Protein AF-A0A6I2VJV3-F1 (afdb_monomer)

Secondary structure (DSSP, 8-state):
--HHHHHHHHHHHHHHHHHHHHHHHT-------TTT-------------TT-TTS--PPPPSSTTS-TTPEEEEEEEEEEEETT--HHHH---GGGSSPBPTT-EEEEE-SSEE-TT--EEETTSS-EEE-TTS-EEE--EEEEEEEEEEEESS-EEEEEEETT-SS--SS-SEEE-TT--EEEEEEEE--TTSEEEEEE-SSS-EEEEEEEEEEEEE------PPP-

Nearest PDB structures (foldseek):
  7z4f-assembly1_G  TM=4.815E-01  e=1.285E-01  Escherichia phage vB_EcoP_SU10
  7z4b-assembly1_DW  TM=4.312E-01  e=1.217E-01  Escherichia phage vB_EcoP_SU10
  8qpg-assembly1_TD  TM=3.315E-01  e=3.459E-02  Haloferax tailed virus 1
  1gui-assembly1_A  TM=2.535E-01  e=7.482E-03  Thermotoga maritima
  6u6n-assembly1_C  TM=3.087E-01  e=4.052E-01  Homo sapiens

Radius of gyration: 27.7 Å; Cα contacts (8 Å, |Δi|>4): 448; chains: 1; bounding box: 93×38×62 Å

Sequence (228 aa):
MENNEIQDLKNQLALMQQRLDQLEVVGEPERASRRGMLKLAAGAAAGVVAGGMLMGASPASAGTGYPSDGYFFSMTPQRVYDSRWTNAASGIAATKLGRLSKNESRVISLKDGRDSSGRVTTADLLPFTTGPSGVTTFVQSIAYNLTVTNAVGGANYLSLAPGDATSAPATSSINFVIGNDVANGGIVSISSARELKVFCGIDLGACHFIIDITGFYQTPSYVLSPLP

pLDDT: mean 81.02, std 22.25, range [32.59, 98.75]

Mean predicted aligned error: 14.92 Å

Foldseek 3Di:
DDPVVVVVVVVVVVVVVVVVVVCVVVDDPPPPPPPPPPPPPPDDPPDDDPPDPPDDDQPDDPDDPDDSQWDKDFDDKFWQDWLQADCVQQVDDVVQHDKAFAQGKHKGARQFGADPNNHGPGGRPFPWDQAPVRDIWGFFKFWKKKKWDQKDFFKWFKAKAASPDPDGDPDGQDIDTHPDIDMGTDMYTYDSSRMMMMHIHNDGMITIMIMMTRITIIRDHDDPDPDD

Structure (mmCIF, N/CA/C/O backbone):
data_AF-A0A6I2VJV3-F1
#
_entry.id   AF-A0A6I2VJV3-F1
#
loop_
_atom_site.group_PDB
_atom_site.id
_atom_site.type_symbol
_atom_site.label_atom_id
_atom_site.label_alt_id
_atom_site.label_comp_id
_atom_site.label_asym_id
_atom_site.label_entity_id
_atom_site.label_seq_id
_atom_site.pdbx_PDB_ins_code
_atom_site.Cartn_x
_atom_site.Cartn_y
_atom_site.Cartn_z
_atom_site.occupancy
_atom_site.B_iso_or_equiv
_atom_site.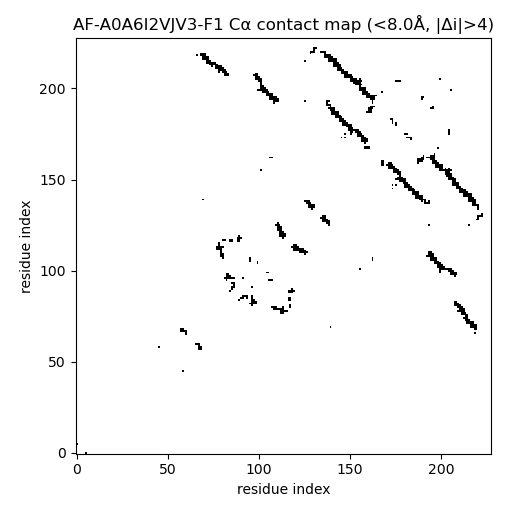auth_seq_id
_atom_site.auth_comp_id
_atom_site.auth_asym_id
_atom_site.auth_atom_id
_atom_site.pdbx_PDB_model_num
ATOM 1 N N . MET A 1 1 ? 72.324 -3.107 -15.758 1.00 57.41 1 MET A N 1
ATOM 2 C CA . MET A 1 1 ? 71.802 -3.482 -14.433 1.00 57.41 1 MET A CA 1
ATOM 3 C C . MET A 1 1 ? 72.880 -4.288 -13.762 1.00 57.41 1 MET A C 1
ATOM 5 O O . MET A 1 1 ? 73.246 -5.345 -14.269 1.00 57.41 1 MET A O 1
ATOM 9 N N . GLU A 1 2 ? 73.490 -3.708 -12.739 1.00 64.12 2 GLU A N 1
ATOM 10 C CA . GLU A 1 2 ? 74.584 -4.339 -12.008 1.00 64.12 2 GLU A CA 1
ATOM 11 C C . GLU A 1 2 ? 74.045 -5.549 -11.240 1.00 64.12 2 GLU A C 1
ATOM 13 O O . GLU A 1 2 ? 72.918 -5.528 -10.746 1.00 64.12 2 GLU A O 1
ATOM 18 N N . ASN A 1 3 ? 74.843 -6.614 -11.115 1.00 69.06 3 ASN A N 1
ATOM 19 C CA . ASN A 1 3 ? 74.460 -7.827 -10.377 1.00 69.06 3 ASN A CA 1
ATOM 20 C C . ASN A 1 3 ? 73.920 -7.529 -8.964 1.00 69.06 3 ASN A C 1
ATOM 22 O O . ASN A 1 3 ? 73.129 -8.308 -8.441 1.00 69.06 3 ASN A O 1
ATOM 26 N N . ASN A 1 4 ? 74.309 -6.398 -8.373 1.00 74.81 4 ASN A N 1
ATOM 27 C CA . ASN A 1 4 ? 73.863 -5.945 -7.061 1.00 74.81 4 ASN A CA 1
ATOM 28 C C . ASN A 1 4 ? 72.383 -5.524 -7.042 1.00 74.81 4 ASN A C 1
ATOM 30 O O . ASN A 1 4 ? 71.673 -5.879 -6.106 1.00 74.81 4 ASN A O 1
ATOM 34 N N . GLU A 1 5 ? 71.883 -4.860 -8.090 1.00 77.31 5 GLU A N 1
ATOM 35 C CA . GLU A 1 5 ? 70.467 -4.460 -8.198 1.00 77.31 5 GLU A CA 1
ATOM 36 C C . GLU A 1 5 ? 69.554 -5.685 -8.332 1.00 77.31 5 GLU A C 1
ATOM 38 O O . GLU A 1 5 ? 68.469 -5.741 -7.760 1.00 77.31 5 GLU A O 1
ATOM 43 N N . ILE A 1 6 ? 70.019 -6.712 -9.050 1.00 76.81 6 ILE A N 1
ATOM 44 C CA . ILE A 1 6 ? 69.282 -7.971 -9.216 1.00 76.81 6 ILE A CA 1
ATOM 45 C C . ILE A 1 6 ? 69.197 -8.733 -7.888 1.00 76.81 6 ILE A C 1
ATOM 47 O O . ILE A 1 6 ? 68.176 -9.361 -7.608 1.00 76.81 6 ILE A O 1
ATOM 51 N N . GLN A 1 7 ? 70.249 -8.695 -7.066 1.00 78.06 7 GLN A N 1
ATOM 52 C CA . GLN A 1 7 ? 70.220 -9.318 -5.740 1.00 78.06 7 GLN A CA 1
ATOM 53 C C . GLN A 1 7 ? 69.320 -8.550 -4.770 1.00 78.06 7 GLN A C 1
ATOM 55 O O . GLN A 1 7 ? 68.576 -9.174 -4.016 1.00 78.06 7 GLN A O 1
ATOM 60 N N . ASP A 1 8 ? 69.313 -7.218 -4.839 1.00 84.31 8 ASP A N 1
ATOM 61 C CA . ASP A 1 8 ? 68.420 -6.406 -4.013 1.00 84.31 8 ASP A CA 1
ATOM 62 C C . ASP A 1 8 ? 66.944 -6.650 -4.363 1.00 84.31 8 ASP A C 1
ATOM 64 O O . ASP A 1 8 ? 66.125 -6.921 -3.485 1.00 84.31 8 ASP A O 1
ATOM 68 N N . LEU A 1 9 ? 66.615 -6.712 -5.658 1.00 79.25 9 LEU A N 1
ATOM 69 C CA . LEU A 1 9 ? 65.265 -7.050 -6.121 1.00 79.25 9 LEU A CA 1
ATOM 70 C C . LEU A 1 9 ? 64.828 -8.458 -5.692 1.00 79.25 9 LEU A C 1
ATOM 72 O O . LEU A 1 9 ? 63.670 -8.654 -5.323 1.00 79.25 9 LEU A O 1
ATOM 76 N N . LYS A 1 10 ? 65.741 -9.439 -5.688 1.00 82.12 10 LYS A N 1
ATOM 77 C CA . LYS A 1 10 ? 65.456 -10.794 -5.184 1.00 82.12 10 LYS A CA 1
ATOM 78 C C . LYS A 1 10 ? 65.177 -10.801 -3.682 1.00 82.12 10 LYS A C 1
ATOM 80 O O . LYS A 1 10 ? 64.241 -11.471 -3.249 1.00 82.12 10 LYS A O 1
ATOM 85 N N . ASN A 1 11 ? 65.934 -10.027 -2.908 1.00 86.19 11 ASN A N 1
ATOM 86 C CA . ASN A 1 11 ? 65.710 -9.887 -1.470 1.00 86.19 11 ASN A CA 1
ATOM 87 C C . ASN A 1 11 ? 64.373 -9.191 -1.172 1.00 86.19 11 ASN A C 1
ATOM 89 O O . ASN A 1 11 ? 63.641 -9.622 -0.282 1.00 86.19 11 ASN A O 1
ATOM 93 N N . GLN A 1 12 ? 64.006 -8.167 -1.949 1.00 81.38 12 GLN A N 1
ATOM 94 C CA . GLN A 1 12 ? 62.712 -7.490 -1.817 1.00 81.38 12 GLN A CA 1
ATOM 95 C C . GLN A 1 12 ? 61.531 -8.406 -2.174 1.00 81.38 12 GLN A C 1
ATOM 97 O O . GLN A 1 12 ? 60.510 -8.382 -1.488 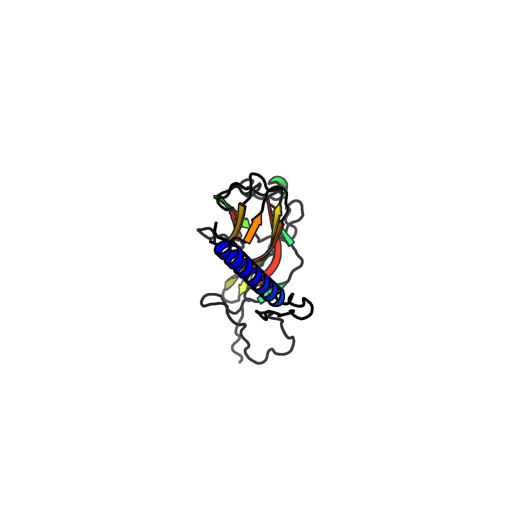1.00 81.38 12 GLN A O 1
ATOM 102 N N . LEU A 1 13 ? 61.668 -9.250 -3.202 1.00 84.81 13 LEU A N 1
ATOM 103 C CA . LEU A 1 13 ? 60.651 -10.243 -3.570 1.00 84.81 13 LEU A CA 1
ATOM 104 C C . LEU A 1 13 ? 60.448 -11.291 -2.470 1.00 84.81 13 LEU A C 1
ATOM 106 O O . LEU A 1 13 ? 59.307 -11.570 -2.101 1.00 84.81 13 LEU A O 1
ATOM 110 N N . ALA A 1 14 ? 61.540 -11.798 -1.893 1.00 85.50 14 ALA A N 1
ATOM 111 C CA . ALA A 1 14 ? 61.481 -12.731 -0.769 1.00 85.50 14 ALA A CA 1
ATOM 112 C C . ALA A 1 14 ? 60.813 -12.097 0.466 1.00 85.50 14 ALA A C 1
ATOM 114 O O . ALA A 1 14 ? 60.000 -12.734 1.138 1.00 85.50 14 ALA A O 1
ATOM 115 N N . LEU A 1 15 ? 61.087 -10.814 0.728 1.00 85.50 15 LEU A N 1
ATOM 116 C CA . LEU A 1 15 ? 60.449 -10.063 1.810 1.00 85.50 15 LEU A CA 1
ATOM 117 C C . LEU A 1 15 ? 58.947 -9.840 1.554 1.00 85.50 15 LEU A C 1
ATOM 119 O O . LEU A 1 15 ? 58.144 -9.921 2.483 1.00 85.50 15 LEU A O 1
ATOM 123 N N . MET A 1 16 ? 58.547 -9.569 0.307 1.00 76.06 16 MET A N 1
ATOM 124 C CA . MET A 1 16 ? 57.132 -9.429 -0.057 1.00 76.06 16 MET A CA 1
ATOM 125 C C . MET A 1 16 ? 56.369 -10.752 0.049 1.00 76.06 16 MET A C 1
ATOM 127 O O . MET A 1 16 ? 55.230 -10.742 0.509 1.00 76.06 16 MET A O 1
ATOM 131 N N . GLN A 1 17 ? 56.993 -11.882 -0.290 1.00 77.62 17 GLN A N 1
ATOM 132 C CA . GLN A 1 17 ? 56.407 -13.210 -0.077 1.00 77.62 17 GLN A CA 1
ATOM 133 C C . GLN A 1 17 ? 56.212 -13.512 1.412 1.00 77.62 17 GLN A C 1
ATOM 135 O O . GLN A 1 17 ? 55.119 -13.902 1.801 1.00 77.62 17 GLN A O 1
ATOM 140 N N . GLN A 1 18 ? 57.187 -13.192 2.272 1.00 78.38 18 GLN A N 1
ATOM 141 C CA . GLN A 1 18 ? 56.996 -13.321 3.723 1.00 78.38 18 GLN A CA 1
ATOM 142 C C . GLN A 1 18 ? 55.868 -12.433 4.272 1.00 78.38 18 GLN A C 1
ATOM 144 O O . GLN A 1 18 ? 55.175 -12.829 5.208 1.00 78.38 18 GLN A O 1
ATOM 149 N N . ARG A 1 19 ? 55.669 -11.228 3.718 1.00 73.88 19 ARG A N 1
ATOM 150 C CA . ARG A 1 19 ? 54.543 -10.360 4.107 1.00 73.88 19 ARG A CA 1
ATOM 151 C C . ARG A 1 19 ? 53.196 -10.920 3.651 1.00 73.88 19 ARG A C 1
ATOM 153 O O . ARG A 1 19 ? 52.221 -10.762 4.377 1.00 73.88 19 ARG A O 1
ATOM 160 N N . LEU A 1 20 ? 53.141 -11.557 2.482 1.00 70.94 20 LEU A N 1
ATOM 161 C CA . LEU A 1 20 ? 51.937 -12.230 1.989 1.00 70.94 20 LEU A CA 1
ATOM 162 C C . LEU A 1 20 ? 51.603 -13.464 2.831 1.00 70.94 20 LEU A C 1
ATOM 164 O O . LEU A 1 20 ? 50.457 -13.587 3.247 1.00 70.94 20 LEU A O 1
ATOM 168 N N . ASP A 1 21 ? 52.595 -14.278 3.195 1.00 73.12 21 ASP A N 1
ATOM 169 C CA . ASP A 1 21 ? 52.393 -15.429 4.085 1.00 73.12 21 ASP A CA 1
ATOM 170 C C . ASP A 1 21 ? 51.896 -14.987 5.475 1.00 73.12 21 ASP A C 1
ATOM 172 O O . ASP A 1 21 ? 51.006 -15.606 6.055 1.00 73.12 21 ASP A O 1
ATOM 176 N N . GLN A 1 22 ? 52.404 -13.868 6.010 1.00 63.69 22 GLN A N 1
ATOM 177 C CA . GLN A 1 22 ? 51.889 -13.300 7.266 1.00 63.69 22 GLN A CA 1
ATOM 178 C C . GLN A 1 22 ? 50.466 -12.738 7.136 1.00 63.69 22 GLN A C 1
ATOM 180 O O . GLN A 1 22 ? 49.707 -12.788 8.102 1.00 63.69 22 GLN A O 1
ATOM 185 N N . LEU A 1 23 ? 50.086 -12.214 5.969 1.00 56.12 23 LEU A N 1
ATOM 186 C CA . LEU A 1 23 ? 48.722 -11.744 5.706 1.00 56.12 23 LEU A CA 1
ATOM 187 C C . LEU A 1 23 ? 47.743 -12.902 5.476 1.00 56.12 23 LEU A C 1
ATOM 189 O O . LEU A 1 23 ? 46.588 -12.786 5.876 1.00 56.12 23 LEU A O 1
ATOM 193 N N . GLU A 1 24 ? 48.195 -14.021 4.908 1.00 59.06 24 GLU A N 1
ATOM 194 C CA . GLU A 1 24 ? 47.408 -15.255 4.799 1.00 59.06 24 GLU A CA 1
ATOM 195 C C . GLU A 1 24 ? 47.164 -15.876 6.186 1.00 59.06 24 GLU A C 1
ATOM 197 O O . GLU A 1 24 ? 46.046 -16.280 6.499 1.00 59.06 24 GLU A O 1
ATOM 202 N N . VAL A 1 25 ? 48.156 -15.826 7.085 1.00 57.88 25 VAL A N 1
ATOM 203 C CA . VAL A 1 25 ? 48.008 -16.255 8.492 1.00 57.88 25 VAL A CA 1
ATOM 204 C C . VAL A 1 25 ? 47.070 -15.340 9.303 1.00 57.88 25 VAL A C 1
ATOM 206 O O . VAL A 1 25 ? 46.470 -15.784 10.280 1.00 57.88 25 VAL A O 1
ATOM 209 N N . VAL A 1 26 ? 46.889 -14.078 8.894 1.00 57.31 26 VAL A N 1
ATOM 210 C CA . VAL A 1 26 ? 45.990 -13.095 9.543 1.00 57.31 26 VAL A CA 1
ATOM 211 C C . VAL A 1 26 ? 44.633 -12.983 8.807 1.00 57.31 26 VAL A C 1
ATOM 213 O O . VAL A 1 26 ? 43.803 -12.133 9.127 1.00 57.31 26 VAL A O 1
ATOM 216 N N . GLY A 1 27 ? 44.365 -13.868 7.840 1.00 49.03 27 GLY A N 1
ATOM 217 C CA . GLY A 1 27 ? 43.351 -13.668 6.806 1.00 49.03 27 GLY A CA 1
ATOM 218 C C . GLY A 1 27 ? 42.292 -14.757 6.639 1.00 49.03 27 GLY A C 1
ATOM 219 O O . GLY A 1 27 ? 41.953 -15.078 5.508 1.00 49.03 27 GLY A O 1
ATOM 220 N N . GLU A 1 28 ? 41.663 -15.236 7.710 1.00 48.53 28 GLU A N 1
ATOM 221 C CA . GLU A 1 28 ? 40.206 -15.417 7.659 1.00 48.53 28 GLU A CA 1
ATOM 222 C C . GLU A 1 28 ? 39.612 -14.596 8.807 1.00 48.53 28 GLU A C 1
ATOM 224 O O . GLU A 1 28 ? 39.920 -14.883 9.967 1.00 48.53 28 GLU A O 1
ATOM 229 N N . PRO A 1 29 ? 38.758 -13.577 8.564 1.00 48.31 29 PRO A N 1
ATOM 230 C CA . PRO A 1 29 ? 37.870 -13.146 9.627 1.00 48.31 29 PRO A CA 1
ATOM 231 C C . PRO A 1 29 ? 37.058 -14.383 9.985 1.00 48.31 29 PRO A C 1
ATOM 233 O O . PRO A 1 29 ? 36.332 -14.901 9.133 1.00 48.31 29 PRO A O 1
ATOM 236 N N . GLU A 1 30 ? 37.252 -14.871 11.212 1.00 46.81 30 GLU A N 1
ATOM 237 C CA . GLU A 1 30 ? 36.498 -15.952 11.828 1.00 46.81 30 GLU A CA 1
ATOM 238 C C . GLU A 1 30 ? 35.073 -15.892 11.287 1.00 46.81 30 GLU A C 1
ATOM 240 O O . GLU A 1 30 ? 34.344 -14.920 11.517 1.00 46.81 30 GLU A O 1
ATOM 245 N N . ARG A 1 31 ? 34.732 -16.862 10.431 1.00 48.84 31 ARG A N 1
ATOM 246 C CA . ARG A 1 31 ? 33.457 -16.917 9.729 1.00 48.84 31 ARG A CA 1
ATOM 247 C C . ARG A 1 31 ? 32.409 -17.057 10.813 1.00 48.84 31 ARG A C 1
ATOM 249 O O . ARG A 1 31 ? 32.142 -18.178 11.239 1.00 48.84 31 ARG A O 1
ATOM 256 N N . ALA A 1 32 ? 31.907 -15.916 11.297 1.00 43.69 32 ALA A N 1
ATOM 257 C CA . ALA A 1 32 ? 31.123 -15.805 12.514 1.00 43.69 32 ALA A CA 1
ATOM 258 C C . ALA A 1 32 ? 30.126 -16.950 12.525 1.00 43.69 32 ALA A C 1
ATOM 260 O O . ALA A 1 32 ? 29.251 -17.031 11.653 1.00 43.69 32 ALA A O 1
ATOM 261 N N . SER A 1 33 ? 30.363 -17.899 13.431 1.00 42.56 33 SER A N 1
ATOM 262 C CA . SER A 1 33 ? 29.612 -19.136 13.495 1.00 42.56 33 SER A CA 1
ATOM 263 C C . SER A 1 33 ? 28.138 -18.762 13.561 1.00 42.56 33 SER A C 1
ATOM 265 O O . SER A 1 33 ? 27.639 -18.264 14.575 1.00 42.56 33 SER A O 1
ATOM 267 N N . ARG A 1 34 ? 27.414 -19.008 12.460 1.00 55.47 34 ARG A N 1
ATOM 268 C CA . ARG A 1 34 ? 25.958 -18.818 12.323 1.00 55.47 34 ARG A CA 1
ATOM 269 C C . ARG A 1 34 ? 25.172 -19.813 13.193 1.00 55.47 34 ARG A C 1
ATOM 271 O O . ARG A 1 34 ? 24.056 -20.194 12.864 1.00 55.47 34 ARG A O 1
ATOM 278 N N . ARG A 1 35 ? 25.784 -20.280 14.280 1.00 48.84 35 ARG A N 1
ATOM 279 C CA . ARG A 1 35 ? 25.243 -21.178 15.293 1.00 48.84 35 ARG A CA 1
ATOM 280 C C . ARG A 1 35 ? 25.187 -20.538 16.685 1.00 48.84 35 ARG A C 1
ATOM 282 O O . ARG A 1 35 ? 24.660 -21.173 17.587 1.00 48.84 35 ARG A O 1
ATOM 289 N N . GLY A 1 36 ? 25.664 -19.296 16.853 1.00 47.88 36 GLY A N 1
ATOM 290 C CA . GLY A 1 36 ? 25.636 -18.577 18.139 1.00 47.88 36 GLY A CA 1
ATOM 291 C C . GLY A 1 36 ? 25.132 -17.129 18.099 1.00 47.88 36 GLY A C 1
ATOM 292 O O . GLY A 1 36 ? 24.986 -16.513 19.148 1.00 47.88 36 GLY A O 1
ATOM 293 N N . MET A 1 37 ? 24.824 -16.566 16.927 1.00 42.03 37 MET A N 1
ATOM 294 C CA . MET A 1 37 ? 24.302 -15.197 16.806 1.00 42.03 37 MET A CA 1
ATOM 295 C C . MET A 1 37 ? 22.792 -15.168 16.560 1.00 42.03 37 MET A C 1
ATOM 297 O O . MET A 1 37 ? 22.307 -14.555 15.615 1.00 42.03 37 MET A O 1
ATOM 301 N N . LEU A 1 38 ? 22.032 -15.771 17.473 1.00 41.88 38 LEU A N 1
ATOM 302 C CA . LEU A 1 38 ? 20.706 -15.252 17.793 1.00 41.88 38 LEU A CA 1
ATOM 303 C C . LEU A 1 38 ? 20.905 -14.139 18.833 1.00 41.88 38 LEU A C 1
ATOM 305 O O . LEU A 1 38 ? 20.576 -14.289 20.005 1.00 41.88 38 LEU A O 1
ATOM 309 N N . LYS A 1 39 ? 21.501 -13.013 18.418 1.00 39.81 39 LYS A N 1
ATOM 310 C CA . LYS A 1 39 ? 21.342 -11.767 19.172 1.00 39.81 39 LYS A CA 1
ATOM 311 C C . LYS A 1 39 ? 19.936 -11.277 18.866 1.00 39.81 39 LYS A C 1
ATOM 313 O O . LYS A 1 39 ? 19.713 -10.531 17.919 1.00 39.81 39 LYS A O 1
ATOM 318 N N . LEU A 1 40 ? 18.994 -11.787 19.654 1.00 40.69 40 LEU A N 1
ATOM 319 C CA . LEU A 1 40 ? 17.688 -11.195 19.862 1.00 40.69 40 LEU A CA 1
ATOM 320 C C . LEU A 1 40 ? 17.929 -9.728 20.230 1.00 40.69 40 LEU A C 1
ATOM 322 O O . LEU A 1 40 ? 18.291 -9.411 21.362 1.00 40.69 40 LEU A O 1
ATOM 326 N N . ALA A 1 41 ? 17.791 -8.835 19.252 1.00 37.88 41 ALA A N 1
ATOM 327 C CA . ALA A 1 41 ? 17.562 -7.434 19.532 1.00 37.88 41 ALA A CA 1
ATOM 328 C C . ALA A 1 41 ? 16.200 -7.376 20.229 1.00 37.88 41 ALA A C 1
ATOM 330 O O . ALA A 1 41 ? 15.147 -7.393 19.595 1.00 37.88 41 ALA A O 1
ATOM 331 N N . ALA A 1 42 ? 16.241 -7.414 21.558 1.00 36.88 42 ALA A N 1
ATOM 332 C CA . ALA A 1 42 ? 15.127 -7.068 22.411 1.00 36.88 42 ALA A CA 1
ATOM 333 C C . ALA A 1 42 ? 14.808 -5.588 22.161 1.00 36.88 42 ALA A C 1
ATOM 335 O O . ALA A 1 42 ? 15.410 -4.694 22.747 1.00 36.88 42 ALA A O 1
ATOM 336 N N . GLY A 1 43 ? 13.901 -5.345 21.221 1.00 41.56 43 GLY A N 1
ATOM 337 C CA . GLY A 1 43 ? 13.347 -4.037 20.905 1.00 41.56 43 GLY A CA 1
ATOM 338 C C . GLY A 1 43 ? 11.837 -4.169 20.789 1.00 41.56 43 GLY A C 1
ATOM 339 O O . GLY A 1 43 ? 11.321 -4.362 19.698 1.00 41.56 43 GLY A O 1
ATOM 340 N N . ALA A 1 44 ? 11.168 -4.114 21.944 1.00 37.25 44 ALA A N 1
ATOM 341 C CA . ALA A 1 44 ? 9.717 -4.034 22.129 1.00 37.25 44 ALA A CA 1
ATOM 342 C C . ALA A 1 44 ? 8.865 -5.168 21.517 1.00 37.25 44 ALA A C 1
ATOM 344 O O . ALA A 1 44 ? 8.024 -4.949 20.651 1.00 37.25 44 ALA A O 1
ATOM 345 N N . ALA A 1 45 ? 8.977 -6.374 22.080 1.00 33.84 45 ALA A N 1
ATOM 346 C CA . ALA A 1 45 ? 7.826 -7.272 22.145 1.00 33.84 45 ALA A CA 1
ATOM 347 C C . ALA A 1 45 ? 7.018 -6.913 23.403 1.00 33.84 45 ALA A C 1
ATOM 349 O O . ALA A 1 45 ? 7.319 -7.389 24.496 1.00 33.84 45 ALA A O 1
ATOM 350 N N . ALA A 1 46 ? 6.007 -6.051 23.270 1.00 36.75 46 ALA A N 1
ATOM 351 C CA . ALA A 1 46 ? 4.979 -5.892 24.297 1.00 36.75 46 ALA A CA 1
ATOM 352 C C . ALA A 1 46 ? 4.044 -7.114 24.237 1.00 36.75 46 ALA A C 1
ATOM 354 O O . ALA A 1 46 ? 2.946 -7.065 23.691 1.00 36.75 46 ALA A O 1
ATOM 355 N N . GLY A 1 47 ? 4.533 -8.252 24.729 1.00 34.25 47 GLY A N 1
ATOM 356 C CA . GLY A 1 47 ? 3.709 -9.419 25.012 1.00 34.25 47 GLY A CA 1
ATOM 357 C C . GLY A 1 47 ? 2.941 -9.169 26.303 1.00 34.25 47 GLY A C 1
ATOM 358 O O . GLY A 1 47 ? 3.542 -8.955 27.354 1.00 34.25 47 GLY A O 1
ATOM 359 N N . VAL A 1 48 ? 1.613 -9.170 26.227 1.00 36.78 48 VAL A N 1
ATOM 360 C CA . VAL A 1 48 ? 0.746 -9.042 27.399 1.00 36.78 48 VAL A CA 1
ATOM 361 C C . VAL A 1 48 ? 0.920 -10.301 28.250 1.00 36.78 48 VAL A C 1
ATOM 363 O O . VAL A 1 48 ? 0.494 -11.386 27.857 1.00 36.78 48 VAL A O 1
ATOM 366 N N . VAL A 1 49 ? 1.562 -10.181 29.414 1.00 35.09 49 VAL A N 1
ATOM 367 C CA . VAL A 1 49 ? 1.532 -11.242 30.425 1.00 35.09 49 VAL A CA 1
ATOM 368 C C . VAL A 1 49 ? 0.144 -11.188 31.057 1.00 35.09 49 VAL A C 1
ATOM 370 O O . VAL A 1 49 ? -0.173 -10.269 31.815 1.00 35.09 49 VAL A O 1
ATOM 373 N N . ALA A 1 50 ? -0.713 -12.144 30.706 1.00 38.09 50 ALA A N 1
ATOM 374 C CA . ALA A 1 50 ? -1.981 -12.366 31.386 1.00 38.09 50 ALA A CA 1
ATOM 375 C C . ALA A 1 50 ? -1.688 -12.765 32.846 1.00 38.09 50 ALA A C 1
ATOM 377 O O . ALA A 1 50 ? -1.461 -13.933 33.143 1.00 38.09 50 ALA A O 1
ATOM 378 N N . GLY A 1 51 ? -1.598 -11.781 33.747 1.00 32.59 51 GLY A N 1
ATOM 379 C CA . GLY A 1 51 ? -1.326 -12.035 35.166 1.00 32.59 51 GLY A CA 1
ATOM 380 C C . GLY A 1 51 ? -0.961 -10.838 36.052 1.00 32.59 51 GLY A C 1
ATOM 381 O O . GLY A 1 51 ? -0.791 -11.035 37.248 1.00 32.59 51 GLY A O 1
ATOM 382 N N . GLY A 1 52 ? -0.848 -9.609 35.531 1.00 32.94 52 GLY A N 1
ATOM 383 C CA . GLY A 1 52 ? -0.318 -8.484 36.318 1.00 32.94 52 GLY A CA 1
ATOM 384 C C . GLY A 1 52 ? -0.984 -7.130 36.083 1.00 32.94 52 GLY A C 1
ATOM 385 O O . GLY A 1 52 ? -0.281 -6.144 35.902 1.00 32.94 52 GLY A O 1
ATOM 386 N N . MET A 1 53 ? -2.317 -7.036 36.098 1.00 40.72 53 MET A N 1
ATOM 387 C CA . MET A 1 53 ? -3.024 -5.738 36.073 1.00 40.72 53 MET A CA 1
ATOM 388 C C . MET A 1 53 ? -3.099 -5.065 37.457 1.00 40.72 53 MET A C 1
ATOM 390 O O . MET A 1 53 ? -4.159 -4.582 37.842 1.00 40.72 53 MET A O 1
ATOM 394 N N . LEU A 1 54 ? -2.012 -5.046 38.239 1.00 40.47 54 LEU A N 1
ATOM 395 C CA . LEU A 1 54 ? -2.070 -4.465 39.589 1.00 40.47 54 LEU A CA 1
ATOM 396 C C . LEU A 1 54 ? -1.185 -3.249 39.844 1.00 40.47 54 LEU A C 1
ATOM 398 O O . LEU A 1 54 ? -1.458 -2.561 40.813 1.00 40.47 54 LEU A O 1
ATOM 402 N N . MET A 1 55 ? -0.214 -2.903 38.992 1.00 38.53 55 MET A N 1
ATOM 403 C CA . MET A 1 55 ? 0.574 -1.674 39.182 1.00 38.53 55 MET A CA 1
ATOM 404 C C . MET A 1 55 ? 1.089 -1.106 37.846 1.00 38.53 55 MET A C 1
ATOM 406 O O . MET A 1 55 ? 2.146 -1.504 37.372 1.00 38.53 55 MET A O 1
ATOM 410 N N . GLY A 1 56 ? 0.334 -0.181 37.242 1.00 42.22 56 GLY A N 1
ATOM 411 C CA . GLY A 1 56 ? 0.843 0.989 36.499 1.00 42.22 56 GLY A CA 1
ATOM 412 C C . GLY A 1 56 ? 1.956 0.846 35.447 1.00 42.22 56 GLY A C 1
ATOM 413 O O . GLY A 1 56 ? 2.673 1.819 35.226 1.00 42.22 56 GLY A O 1
ATOM 414 N N . ALA A 1 57 ? 2.142 -0.300 34.791 1.00 38.31 57 ALA A N 1
ATOM 415 C CA . ALA A 1 57 ? 3.152 -0.432 33.742 1.00 38.31 57 ALA A CA 1
ATOM 416 C C . ALA A 1 57 ? 2.675 0.234 32.435 1.00 38.31 57 ALA A C 1
ATOM 418 O O . ALA A 1 57 ? 2.076 -0.417 31.581 1.00 38.31 57 ALA A O 1
ATOM 419 N N . SER A 1 58 ? 2.932 1.535 32.277 1.00 45.06 58 SER A N 1
ATOM 420 C CA . SER A 1 58 ? 2.788 2.212 30.984 1.00 45.06 58 SER A CA 1
ATOM 421 C C . SER A 1 58 ? 3.799 1.628 29.988 1.00 45.06 58 SER A C 1
ATOM 423 O O . SER A 1 58 ? 4.980 1.500 30.333 1.00 45.06 58 SER A O 1
ATOM 425 N N . PRO A 1 59 ? 3.394 1.271 28.757 1.00 47.25 59 PRO A N 1
ATOM 426 C CA . PRO A 1 59 ? 4.348 0.868 27.736 1.00 47.25 59 PRO A CA 1
ATOM 427 C C . PRO A 1 59 ? 5.285 2.043 27.422 1.00 47.25 59 PRO A C 1
ATOM 429 O O . PRO A 1 59 ? 4.885 3.209 27.429 1.00 47.25 59 PRO A O 1
ATOM 432 N N . ALA A 1 60 ? 6.562 1.742 27.183 1.00 42.41 60 ALA A N 1
ATOM 433 C CA . ALA A 1 60 ? 7.566 2.756 26.889 1.00 42.41 60 ALA A CA 1
ATOM 434 C C . ALA A 1 60 ? 7.184 3.528 25.613 1.00 42.41 60 ALA A C 1
ATOM 436 O O . ALA A 1 60 ? 7.093 2.949 24.530 1.00 42.41 60 ALA A O 1
ATOM 437 N N . SER A 1 61 ? 6.955 4.835 25.755 1.00 43.50 61 SER A N 1
ATOM 438 C CA . SER A 1 61 ? 6.620 5.728 24.646 1.00 43.50 61 SER A CA 1
ATOM 439 C C . SER A 1 61 ? 7.848 5.976 23.768 1.00 43.50 61 SER A C 1
ATOM 441 O O . SER A 1 61 ? 8.882 6.461 24.236 1.00 43.50 61 SER A O 1
ATOM 443 N N . ALA A 1 62 ? 7.737 5.659 22.479 1.00 41.12 62 ALA A N 1
ATOM 444 C CA . ALA A 1 62 ? 8.709 6.067 21.477 1.00 41.12 62 ALA A CA 1
ATOM 445 C C . ALA A 1 62 ? 8.472 7.544 21.113 1.00 41.12 62 ALA A C 1
ATOM 447 O O . ALA A 1 62 ? 7.817 7.859 20.125 1.00 41.12 62 ALA A O 1
ATOM 448 N N . GLY A 1 63 ? 9.024 8.449 21.922 1.00 41.78 63 GLY A N 1
ATOM 449 C CA . GLY A 1 63 ? 9.127 9.875 21.608 1.00 41.78 63 GLY A CA 1
ATOM 450 C C . GLY A 1 63 ? 8.011 10.767 22.160 1.00 41.78 63 GLY A C 1
ATOM 451 O O . GLY A 1 63 ? 6.856 10.382 22.324 1.00 41.78 63 GLY A O 1
ATOM 452 N N . THR A 1 64 ? 8.378 12.017 22.435 1.00 38.31 64 THR A N 1
ATOM 453 C CA . THR A 1 64 ? 7.451 13.087 22.816 1.00 38.31 64 THR A CA 1
ATOM 454 C C . THR A 1 64 ? 6.484 13.368 21.661 1.00 38.31 64 THR A C 1
ATOM 456 O O . THR A 1 64 ? 6.924 13.805 20.600 1.00 38.31 64 THR A O 1
ATOM 459 N N . GLY A 1 65 ? 5.183 13.130 21.859 1.00 45.72 65 GLY A N 1
ATOM 460 C CA . GLY A 1 65 ? 4.134 13.462 20.880 1.00 45.72 65 GLY A CA 1
ATOM 461 C C . GLY A 1 65 ? 3.291 12.291 20.366 1.00 45.72 65 GLY A C 1
ATOM 462 O O . GLY A 1 65 ? 2.326 12.537 19.647 1.00 45.72 65 GLY A O 1
ATOM 463 N N . TYR A 1 66 ? 3.594 11.045 20.745 1.00 45.69 66 TYR A N 1
ATOM 464 C CA . TYR A 1 66 ? 2.767 9.880 20.407 1.00 45.69 66 TYR A CA 1
ATOM 465 C C . TYR A 1 66 ? 1.982 9.403 21.639 1.00 45.69 66 TYR A C 1
ATOM 467 O O . TYR A 1 66 ? 2.566 9.328 22.724 1.00 45.69 66 TYR A O 1
ATOM 475 N N . PRO A 1 67 ? 0.671 9.107 21.520 1.00 49.88 67 PRO A N 1
ATOM 476 C CA . PRO A 1 67 ? -0.125 8.654 22.657 1.00 49.88 67 PRO A CA 1
ATOM 477 C C . PRO A 1 67 ? 0.447 7.338 23.198 1.00 49.88 67 PRO A C 1
ATOM 479 O O . PRO A 1 67 ? 0.581 6.361 22.462 1.00 49.88 67 PRO A O 1
ATOM 482 N N . SER A 1 68 ? 0.777 7.317 24.491 1.00 51.69 68 SER A N 1
ATOM 483 C CA . SER A 1 68 ? 1.372 6.178 25.209 1.00 51.69 68 SER A CA 1
ATOM 484 C C . SER A 1 68 ? 0.427 4.986 25.390 1.00 51.69 68 SER A C 1
ATOM 486 O O . SER A 1 68 ? 0.818 3.978 25.965 1.00 51.69 68 SER A O 1
ATOM 488 N N . ASP A 1 69 ? -0.807 5.085 24.895 1.00 61.09 69 ASP A N 1
ATOM 489 C CA . ASP A 1 69 ? -1.912 4.204 25.281 1.00 61.09 69 ASP A CA 1
ATOM 490 C C . ASP A 1 69 ? -2.463 3.414 24.076 1.00 61.09 69 ASP A C 1
ATOM 492 O O . ASP A 1 69 ? -3.606 2.958 24.075 1.00 61.09 69 ASP A O 1
ATOM 496 N N . GLY A 1 70 ? -1.692 3.309 22.989 1.00 70.81 70 GLY A N 1
ATOM 497 C CA . GLY A 1 70 ? -2.071 2.546 21.799 1.00 70.81 70 GLY A CA 1
ATOM 498 C C . GLY A 1 70 ? -1.900 1.041 22.009 1.00 70.81 70 GLY A C 1
ATOM 499 O O . GLY A 1 70 ? -0.779 0.559 22.160 1.00 70.81 70 GLY A O 1
ATOM 500 N N . TYR A 1 71 ? -2.997 0.285 21.965 1.00 85.62 71 TYR A N 1
ATOM 501 C CA . TYR A 1 71 ? -2.969 -1.177 22.008 1.00 85.62 71 TYR A CA 1
ATOM 502 C C . TYR A 1 71 ? -2.891 -1.746 20.597 1.00 85.62 71 TYR A C 1
ATOM 504 O O . TYR A 1 71 ? -3.523 -1.221 19.680 1.00 85.62 71 TYR A O 1
ATOM 512 N N . PHE A 1 72 ? -2.136 -2.834 20.433 1.00 91.00 72 PHE A N 1
ATOM 513 C CA . PHE A 1 72 ? -2.109 -3.589 19.187 1.00 91.00 72 PHE A CA 1
ATOM 514 C C . PHE A 1 72 ? -3.244 -4.612 19.149 1.00 91.00 72 PHE A C 1
ATOM 516 O O . PHE A 1 72 ? -3.350 -5.472 20.024 1.00 91.00 72 PHE A O 1
ATOM 523 N N . PHE A 1 73 ? -4.044 -4.556 18.091 1.00 89.88 73 PHE A N 1
ATOM 524 C CA . PHE A 1 73 ? -5.093 -5.515 17.783 1.00 89.88 73 PHE A CA 1
ATOM 525 C C . PHE A 1 73 ? -4.659 -6.326 16.563 1.00 89.88 73 PHE A C 1
ATOM 527 O O . PHE A 1 73 ? -4.644 -5.823 15.437 1.00 89.88 73 PHE A O 1
ATOM 534 N N . SER A 1 74 ? -4.280 -7.587 16.782 1.00 93.56 74 SER A N 1
ATOM 535 C CA . SER A 1 74 ? -4.019 -8.523 15.686 1.00 93.56 74 SER A CA 1
ATOM 536 C C . SER A 1 74 ? -5.318 -8.906 14.985 1.00 93.56 74 SER A C 1
ATOM 538 O O . SER A 1 74 ? -6.346 -9.077 15.641 1.00 93.56 74 SER A O 1
ATOM 540 N N . MET A 1 75 ? -5.259 -9.146 13.679 1.00 91.69 75 MET A N 1
ATOM 541 C CA . MET A 1 75 ? -6.409 -9.600 12.899 1.00 91.69 75 MET A CA 1
ATOM 542 C C . MET A 1 75 ? -5.999 -10.636 11.854 1.00 91.69 75 MET A C 1
ATOM 544 O O . MET A 1 75 ? -4.827 -10.765 11.499 1.00 91.69 75 MET A O 1
ATOM 548 N N . THR A 1 76 ? -6.982 -11.371 11.328 1.00 94.25 76 THR A N 1
ATOM 549 C CA . THR A 1 76 ? -6.750 -12.154 10.106 1.00 94.25 76 THR A CA 1
ATOM 550 C C . THR A 1 76 ? -6.384 -11.184 8.982 1.00 94.25 76 THR A C 1
ATOM 552 O O . THR A 1 76 ? -7.060 -10.160 8.865 1.00 94.25 76 THR A O 1
ATOM 555 N N . PRO A 1 77 ? -5.358 -11.469 8.159 1.00 96.06 77 PRO A N 1
ATOM 556 C CA . PRO A 1 77 ? -4.992 -10.593 7.059 1.00 96.06 77 PRO A CA 1
ATOM 557 C C . PRO A 1 77 ? -6.191 -10.251 6.170 1.00 96.06 77 PRO A C 1
ATOM 559 O O . PRO A 1 77 ? -6.944 -11.134 5.748 1.00 96.06 77 PRO A O 1
ATOM 562 N N . GLN A 1 78 ? -6.379 -8.964 5.894 1.00 97.94 78 GLN A N 1
ATOM 563 C CA . GLN A 1 78 ? -7.449 -8.468 5.031 1.00 97.94 78 GLN A CA 1
ATOM 564 C C . GLN A 1 78 ? -6.882 -7.499 4.006 1.00 97.94 78 GLN A C 1
ATOM 566 O O . GLN A 1 78 ? -6.144 -6.573 4.346 1.00 97.94 78 GLN A O 1
ATOM 571 N N . ARG A 1 79 ? -7.268 -7.696 2.747 1.00 98.25 79 ARG A N 1
ATOM 572 C CA . ARG A 1 79 ? -6.943 -6.765 1.675 1.00 98.25 79 ARG A CA 1
ATOM 573 C C . ARG A 1 79 ? -7.820 -5.536 1.795 1.00 98.25 79 ARG A C 1
ATOM 575 O O . ARG A 1 79 ? -9.038 -5.656 1.862 1.00 98.25 79 ARG A O 1
ATOM 582 N N . VAL A 1 80 ? -7.209 -4.361 1.780 1.00 98.25 80 VAL A N 1
ATOM 583 C CA . VAL A 1 80 ? -7.944 -3.085 1.810 1.00 98.25 80 VAL A CA 1
ATOM 584 C C . VAL A 1 80 ? -7.829 -2.332 0.495 1.00 98.25 80 VAL A C 1
ATOM 586 O O . VAL A 1 80 ? -8.708 -1.546 0.144 1.00 98.25 80 VAL A O 1
ATOM 589 N N . TYR A 1 81 ? -6.775 -2.603 -0.276 1.00 98.62 81 TYR A N 1
ATOM 590 C CA . TYR A 1 81 ? -6.549 -1.938 -1.546 1.00 98.62 81 TYR A CA 1
ATOM 591 C C . TYR A 1 81 ? -5.701 -2.787 -2.502 1.00 98.62 81 TYR A C 1
ATOM 593 O O . TYR A 1 81 ? -4.671 -3.332 -2.111 1.00 98.62 81 TYR A O 1
ATOM 601 N N . ASP A 1 82 ? -6.103 -2.837 -3.771 1.00 98.62 82 ASP A N 1
ATOM 602 C CA . ASP A 1 82 ? -5.311 -3.350 -4.890 1.00 98.62 82 ASP A CA 1
ATOM 603 C C . ASP A 1 82 ? -5.463 -2.389 -6.068 1.00 98.62 82 ASP A C 1
ATOM 605 O O . ASP A 1 82 ? -6.568 -2.154 -6.567 1.00 98.62 82 ASP A O 1
ATOM 609 N N . SER A 1 83 ? -4.352 -1.825 -6.540 1.00 98.44 83 SER A N 1
ATOM 610 C CA . SER A 1 83 ? -4.412 -0.855 -7.630 1.00 98.44 83 SER A CA 1
ATOM 611 C C . SER A 1 83 ? -4.787 -1.464 -8.984 1.00 98.44 83 SER A C 1
ATOM 613 O O . SER A 1 83 ? -4.971 -0.727 -9.951 1.00 98.44 83 SER A O 1
ATOM 615 N N . ARG A 1 84 ? -4.899 -2.792 -9.087 1.00 98.06 84 ARG A N 1
ATOM 616 C CA . ARG A 1 84 ? -5.300 -3.510 -10.308 1.00 98.06 84 ARG A CA 1
ATOM 617 C C . ARG A 1 84 ? -6.808 -3.700 -10.426 1.00 98.06 84 ARG A C 1
ATOM 619 O O . ARG A 1 84 ? -7.270 -4.155 -11.469 1.00 98.06 84 ARG A O 1
ATOM 626 N N . TRP A 1 85 ? -7.576 -3.394 -9.381 1.00 97.94 85 TRP A N 1
ATOM 627 C CA . TRP A 1 85 ? -9.029 -3.495 -9.455 1.00 97.94 85 TRP A CA 1
ATOM 628 C C . TRP A 1 85 ? -9.617 -2.554 -10.502 1.00 97.94 85 TRP A C 1
ATOM 630 O O . TRP A 1 85 ? -9.002 -1.577 -10.932 1.00 97.94 85 TRP A O 1
ATOM 640 N N . THR A 1 86 ? -10.853 -2.848 -10.892 1.00 97.00 86 THR A N 1
ATOM 641 C CA . THR A 1 86 ? -11.635 -1.978 -11.766 1.00 97.00 86 THR A CA 1
ATOM 642 C C . THR A 1 86 ? -12.558 -1.098 -10.935 1.00 97.00 86 THR A C 1
ATOM 644 O O . THR A 1 86 ? -13.002 -1.475 -9.845 1.00 97.00 86 THR A O 1
ATOM 647 N N . ASN A 1 87 ? -12.891 0.076 -11.471 1.00 96.19 87 ASN A N 1
ATOM 648 C CA . ASN A 1 87 ? -13.880 0.958 -10.858 1.00 96.19 87 ASN A CA 1
ATOM 649 C C . ASN A 1 87 ? -15.240 0.251 -10.707 1.00 96.19 87 ASN A C 1
ATOM 651 O O . ASN A 1 87 ? -15.846 0.328 -9.644 1.00 96.19 87 ASN A O 1
ATOM 655 N N . ALA A 1 88 ? -15.663 -0.506 -11.724 1.00 95.25 88 ALA A N 1
ATOM 656 C CA . ALA A 1 88 ? -16.947 -1.204 -11.729 1.00 95.25 88 ALA A CA 1
ATOM 657 C C . ALA A 1 88 ? -17.086 -2.236 -10.596 1.00 95.25 88 ALA A C 1
ATOM 659 O O . ALA A 1 88 ? -18.160 -2.367 -10.016 1.00 95.25 88 ALA A O 1
ATOM 660 N N . ALA A 1 89 ? -16.016 -2.968 -10.271 1.00 92.69 89 ALA A N 1
ATOM 661 C CA . ALA A 1 89 ? -16.057 -3.979 -9.217 1.00 92.69 89 ALA A CA 1
ATOM 662 C C . ALA A 1 89 ? -15.849 -3.385 -7.815 1.00 92.69 89 ALA A C 1
ATOM 664 O O . ALA A 1 89 ? -16.523 -3.787 -6.869 1.00 92.69 89 ALA A O 1
ATOM 665 N N . SER A 1 90 ? -14.928 -2.426 -7.683 1.00 95.75 90 SER A N 1
ATOM 666 C CA . SER A 1 90 ? -14.510 -1.899 -6.377 1.00 95.75 90 SER A CA 1
ATOM 667 C C . SER A 1 90 ? -15.293 -0.673 -5.899 1.00 95.75 90 SER A C 1
ATOM 669 O O . SER A 1 90 ? -15.269 -0.350 -4.708 1.00 95.75 90 SER A O 1
ATOM 671 N N . GLY A 1 91 ? -15.934 0.056 -6.815 1.00 95.44 91 GLY A N 1
ATOM 672 C CA . GLY A 1 91 ? -16.494 1.384 -6.555 1.00 95.44 91 GLY A CA 1
ATOM 673 C C . GLY A 1 91 ? -15.436 2.472 -6.316 1.00 95.44 91 GLY A C 1
ATOM 674 O O . GLY A 1 91 ? -15.786 3.610 -6.013 1.00 95.44 91 GLY A O 1
ATOM 675 N N . ILE A 1 92 ? -14.140 2.159 -6.441 1.00 96.56 92 ILE A N 1
ATOM 676 C CA . ILE A 1 92 ? -13.048 3.125 -6.278 1.00 96.56 92 ILE A CA 1
ATOM 677 C C . ILE A 1 92 ? -12.900 3.932 -7.570 1.00 96.56 92 ILE A C 1
ATOM 679 O O . ILE A 1 92 ? -12.877 3.371 -8.666 1.00 96.56 92 ILE A O 1
ATOM 683 N N . ALA A 1 93 ? -12.783 5.258 -7.458 1.00 96.88 93 ALA A N 1
ATOM 684 C CA . ALA A 1 93 ? -12.573 6.148 -8.600 1.00 96.88 93 ALA A CA 1
ATOM 685 C C . ALA A 1 93 ? -11.388 5.690 -9.469 1.00 96.88 93 ALA A C 1
ATOM 687 O O . ALA A 1 93 ? -10.329 5.352 -8.943 1.00 96.88 93 ALA A O 1
ATOM 688 N N . ALA A 1 94 ? -11.540 5.725 -10.796 1.00 95.38 94 ALA A N 1
ATOM 689 C CA . ALA A 1 94 ? -10.500 5.272 -11.728 1.00 95.38 94 ALA A CA 1
ATOM 690 C C . ALA A 1 94 ? -9.158 6.012 -11.550 1.00 95.38 94 ALA A C 1
ATOM 692 O O . ALA A 1 94 ? -8.101 5.419 -11.729 1.00 95.38 94 ALA A O 1
ATOM 693 N N . THR A 1 95 ? -9.190 7.274 -11.109 1.00 95.69 95 THR A N 1
ATOM 694 C CA . THR A 1 95 ? -7.999 8.078 -10.772 1.00 95.69 95 THR A CA 1
ATOM 695 C C . THR A 1 95 ? -7.214 7.545 -9.570 1.00 95.69 95 THR A C 1
ATOM 697 O O . THR A 1 95 ? -6.039 7.860 -9.400 1.00 95.69 95 THR A O 1
ATOM 700 N N . LYS A 1 96 ? -7.848 6.722 -8.729 1.00 96.88 96 LYS A N 1
ATOM 701 C CA . LYS A 1 96 ? -7.229 6.021 -7.599 1.00 96.88 96 LYS A CA 1
ATOM 702 C C . LYS A 1 96 ? -6.917 4.556 -7.924 1.00 96.88 96 LYS A C 1
ATOM 704 O O . LYS A 1 96 ? -6.637 3.788 -7.013 1.00 96.88 96 LYS A O 1
ATOM 709 N N . LEU A 1 97 ? -6.947 4.157 -9.192 1.00 98.12 97 LEU A N 1
ATOM 710 C CA . LEU A 1 97 ? -6.611 2.810 -9.655 1.00 98.12 97 LEU A CA 1
ATOM 711 C C . LEU A 1 97 ? -5.495 2.888 -10.704 1.00 98.12 97 LEU A C 1
ATOM 713 O O . LEU A 1 97 ? -5.000 3.961 -11.039 1.00 98.12 97 LEU A O 1
ATOM 717 N N . GLY A 1 98 ? -5.039 1.736 -11.180 1.00 98.25 98 GLY A N 1
ATOM 718 C CA . GLY A 1 98 ? -3.935 1.648 -12.120 1.00 98.25 98 GLY A CA 1
ATOM 719 C C . GLY A 1 98 ? -2.569 1.775 -11.453 1.00 98.25 98 GLY A C 1
ATOM 720 O O . GLY A 1 98 ? -2.422 1.805 -10.223 1.00 98.25 98 GLY A O 1
ATOM 721 N N . ARG A 1 99 ? -1.540 1.838 -12.293 1.00 98.25 99 ARG A N 1
ATOM 722 C CA . ARG A 1 99 ? -0.162 1.999 -11.833 1.00 98.25 99 ARG A CA 1
ATOM 723 C C . ARG A 1 99 ? 0.020 3.349 -11.157 1.00 98.25 99 ARG A C 1
ATOM 725 O O . ARG A 1 99 ? -0.674 4.302 -11.497 1.00 98.25 99 ARG A O 1
ATOM 732 N N . LEU A 1 100 ? 0.915 3.405 -10.183 1.00 98.44 100 LEU A N 1
ATOM 733 C CA . LEU A 1 100 ? 1.426 4.661 -9.658 1.00 98.44 100 LEU A CA 1
ATOM 734 C C . LEU A 1 100 ? 2.718 4.969 -10.412 1.00 98.44 100 LEU A C 1
ATOM 736 O O . LEU A 1 100 ? 3.637 4.144 -10.409 1.00 98.44 100 LEU A O 1
ATOM 740 N N . SER A 1 101 ? 2.735 6.091 -11.123 1.00 98.00 101 SER A N 1
ATOM 741 C CA . SER A 1 101 ? 3.874 6.521 -11.931 1.00 98.00 101 SER A CA 1
ATOM 742 C C . SER A 1 101 ? 4.864 7.314 -11.090 1.00 98.00 101 SER A C 1
ATOM 744 O O . SER A 1 101 ? 4.553 7.752 -9.982 1.00 98.00 101 SER A O 1
ATOM 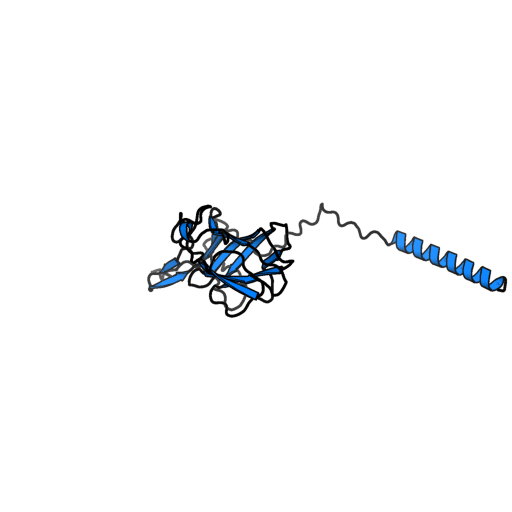746 N N . LYS A 1 102 ? 6.066 7.523 -11.629 1.00 97.25 102 LYS A N 1
ATOM 747 C CA . LYS A 1 102 ? 7.083 8.344 -10.974 1.00 97.25 102 LYS A CA 1
ATOM 748 C C . LYS A 1 102 ? 6.547 9.718 -10.581 1.00 97.25 102 LYS A C 1
ATOM 750 O O . LYS A 1 102 ? 5.802 10.334 -11.344 1.00 97.25 102 LYS A O 1
ATOM 755 N N . ASN A 1 103 ? 6.976 10.207 -9.421 1.00 97.06 103 ASN A N 1
ATOM 756 C CA . ASN A 1 103 ? 6.575 11.503 -8.872 1.00 97.06 103 ASN A CA 1
ATOM 757 C C . ASN A 1 103 ? 5.050 11.675 -8.680 1.00 97.06 103 ASN A C 1
ATOM 759 O O . ASN A 1 103 ? 4.565 12.794 -8.512 1.00 97.06 103 ASN A O 1
ATOM 763 N N . GLU A 1 104 ? 4.280 10.584 -8.699 1.00 98.19 104 GLU A N 1
ATOM 764 C CA . GLU A 1 104 ? 2.866 10.596 -8.340 1.00 98.19 104 GLU A CA 1
ATOM 765 C C . GLU A 1 104 ? 2.668 10.170 -6.887 1.00 98.19 104 GLU A C 1
ATOM 767 O O . GLU A 1 104 ? 3.471 9.454 -6.281 1.00 98.19 104 GLU A O 1
ATOM 772 N N . SER A 1 105 ? 1.532 10.579 -6.332 1.00 98.25 105 SER A N 1
ATOM 773 C CA . SER A 1 105 ? 1.062 10.080 -5.049 1.00 98.25 105 SER A CA 1
ATOM 774 C C . SER A 1 105 ? -0.419 9.748 -5.109 1.00 98.25 105 SER A C 1
ATOM 776 O O . SER A 1 105 ? -1.160 10.250 -5.957 1.00 98.25 105 SER A O 1
ATOM 778 N N . ARG A 1 106 ? -0.860 8.874 -4.207 1.00 98.44 106 ARG A N 1
ATOM 779 C CA . ARG A 1 106 ? -2.246 8.426 -4.142 1.00 98.44 106 ARG A CA 1
ATOM 780 C C . ARG A 1 106 ? -2.696 8.257 -2.704 1.00 98.44 106 ARG A C 1
ATOM 782 O O . ARG A 1 106 ? -2.083 7.515 -1.944 1.00 98.44 106 ARG A O 1
ATOM 789 N N . VAL A 1 107 ? -3.808 8.907 -2.369 1.00 98.50 107 VAL A N 1
ATOM 790 C CA . VAL A 1 107 ? -4.519 8.688 -1.104 1.00 98.50 107 VAL A CA 1
ATOM 791 C C . VAL A 1 107 ? -5.508 7.547 -1.272 1.00 98.50 107 VAL A C 1
ATOM 793 O O . VAL A 1 107 ? -6.421 7.631 -2.104 1.00 98.50 107 VAL A O 1
ATOM 796 N N . ILE A 1 108 ? -5.352 6.505 -0.466 1.00 97.75 108 ILE A N 1
ATOM 797 C CA . ILE A 1 108 ? -6.222 5.333 -0.427 1.00 97.75 108 ILE A CA 1
ATOM 798 C C . ILE A 1 108 ? -6.956 5.270 0.913 1.00 97.75 108 ILE A C 1
ATOM 800 O O . ILE A 1 108 ? -6.391 5.591 1.957 1.00 97.75 108 ILE A O 1
ATOM 804 N N . SER A 1 109 ? -8.217 4.845 0.878 1.00 97.50 109 SER A N 1
ATOM 805 C CA . SER A 1 109 ? -8.956 4.536 2.100 1.00 97.50 109 SER A CA 1
ATOM 806 C C . SER A 1 109 ? -8.613 3.124 2.553 1.00 97.50 109 SER A C 1
ATOM 808 O O . SER A 1 109 ? -8.565 2.206 1.736 1.00 97.50 109 SER A O 1
ATOM 810 N N . LEU A 1 110 ? -8.398 2.964 3.854 1.00 97.81 110 LEU A N 1
ATOM 811 C CA . LEU A 1 110 ? -8.112 1.689 4.506 1.00 97.81 110 LEU A CA 1
ATOM 812 C C . LEU A 1 110 ? -9.309 1.178 5.319 1.00 97.81 110 LEU A C 1
ATOM 814 O O . LEU A 1 110 ? -9.196 0.187 6.032 1.00 97.81 110 LEU A O 1
ATOM 818 N N . LYS A 1 111 ? -10.447 1.882 5.258 1.00 95.88 111 LYS A N 1
ATOM 819 C CA . LYS A 1 111 ? -11.568 1.674 6.179 1.00 95.88 111 LYS A CA 1
ATOM 820 C C . LYS A 1 111 ? -12.241 0.309 6.021 1.00 95.88 111 LYS A C 1
ATOM 822 O O . LYS A 1 111 ? -12.735 -0.214 7.007 1.00 95.88 111 LYS A O 1
ATOM 827 N N . ASP A 1 112 ? -12.269 -0.247 4.809 1.00 97.50 112 ASP A N 1
ATOM 828 C CA . ASP A 1 112 ? -13.018 -1.462 4.477 1.00 97.50 112 ASP A CA 1
ATOM 829 C C . ASP A 1 112 ? -12.082 -2.606 4.072 1.00 97.50 112 ASP A C 1
ATOM 831 O O . ASP A 1 112 ? -11.139 -2.403 3.305 1.00 97.50 112 ASP A O 1
ATOM 835 N N . GLY A 1 113 ? -12.414 -3.821 4.504 1.00 97.69 113 GLY A N 1
ATOM 836 C CA . GLY A 1 113 ? -11.864 -5.067 3.979 1.00 97.69 113 GLY A CA 1
ATOM 837 C C . GLY A 1 113 ? -12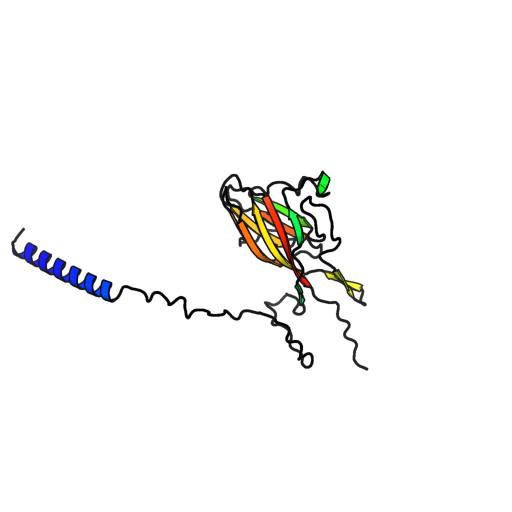.578 -5.485 2.700 1.00 97.69 113 GLY A C 1
ATOM 838 O O . GLY A 1 113 ? -13.796 -5.309 2.559 1.00 97.69 113 GLY A O 1
ATOM 839 N N . ARG A 1 114 ? -11.809 -6.010 1.747 1.00 98.06 114 ARG A N 1
ATOM 840 C CA . ARG A 1 114 ? -12.257 -6.276 0.381 1.00 98.06 114 ARG A CA 1
ATOM 841 C C . ARG A 1 114 ? -11.803 -7.640 -0.120 1.00 98.06 114 ARG A C 1
ATOM 843 O O . ARG A 1 114 ? -10.737 -8.133 0.247 1.00 98.06 114 ARG A O 1
ATOM 850 N N . ASP A 1 115 ? -12.608 -8.220 -1.004 1.00 96.56 115 ASP A N 1
ATOM 851 C CA . ASP A 1 115 ? -12.266 -9.458 -1.703 1.00 96.56 115 ASP A CA 1
ATOM 852 C C . ASP A 1 115 ? -11.260 -9.234 -2.850 1.00 96.56 115 ASP A C 1
ATOM 854 O O . ASP A 1 115 ? -10.796 -8.123 -3.118 1.00 96.56 115 ASP A O 1
ATOM 858 N N . SER A 1 116 ? -10.922 -10.307 -3.569 1.00 94.81 116 SER A N 1
ATOM 859 C CA . SER A 1 116 ? -9.994 -10.261 -4.706 1.00 94.81 116 SER A CA 1
ATOM 860 C C . SER A 1 116 ? -10.483 -9.404 -5.880 1.00 94.81 116 SER A C 1
ATOM 862 O O . SER A 1 116 ? -9.656 -8.956 -6.673 1.00 94.81 116 SER A O 1
ATOM 864 N N . SER A 1 117 ? -11.789 -9.139 -5.983 1.00 94.12 117 SER A N 1
ATOM 865 C CA . SER A 1 117 ? -12.395 -8.273 -7.002 1.00 94.12 117 SER A CA 1
ATOM 866 C C . SER A 1 117 ? -12.511 -6.807 -6.562 1.00 94.12 117 SER A C 1
ATOM 868 O O . SER A 1 117 ? -12.823 -5.937 -7.377 1.00 94.12 117 SER A O 1
ATOM 870 N N . GLY A 1 118 ? -12.230 -6.524 -5.288 1.00 96.50 118 GLY A N 1
ATOM 871 C CA . GLY A 1 118 ? -12.310 -5.198 -4.692 1.00 96.50 118 GLY A CA 1
ATOM 872 C C . GLY A 1 118 ? -13.666 -4.862 -4.094 1.00 96.50 118 GLY A C 1
ATOM 873 O O . GLY A 1 118 ? -13.849 -3.725 -3.654 1.00 96.50 118 GLY A O 1
ATOM 874 N N . ARG A 1 119 ? -14.611 -5.808 -4.042 1.00 96.88 119 ARG A N 1
ATOM 875 C CA . ARG A 1 119 ? -15.902 -5.600 -3.374 1.00 96.88 119 ARG A CA 1
ATOM 876 C C . ARG A 1 119 ? -15.698 -5.574 -1.868 1.00 96.88 119 ARG A C 1
ATOM 878 O O . ARG A 1 119 ? -14.901 -6.342 -1.337 1.00 96.88 119 ARG A O 1
ATOM 885 N N . VAL A 1 120 ? -16.424 -4.693 -1.186 1.00 97.50 120 VAL A N 1
ATOM 886 C CA . VAL A 1 120 ? -16.396 -4.619 0.279 1.00 97.50 120 VAL A CA 1
ATOM 887 C C . VAL A 1 120 ? -17.034 -5.878 0.855 1.00 97.50 120 VAL A C 1
ATOM 889 O O . VAL A 1 120 ? -18.201 -6.157 0.590 1.00 97.50 120 VAL A O 1
ATOM 892 N N . THR A 1 121 ? -16.265 -6.618 1.648 1.00 96.50 121 THR A N 1
ATOM 893 C CA . THR A 1 121 ? -16.735 -7.783 2.412 1.00 96.50 121 THR A CA 1
ATOM 894 C C . THR A 1 121 ? -16.843 -7.476 3.897 1.00 96.50 121 THR A C 1
ATOM 896 O O . THR A 1 121 ? -17.678 -8.060 4.582 1.00 96.50 121 THR A O 1
ATOM 899 N N . THR A 1 122 ? -16.035 -6.530 4.379 1.00 96.38 122 THR A N 1
ATOM 900 C CA . THR A 1 122 ? -16.000 -6.113 5.781 1.00 96.38 122 THR A CA 1
ATOM 901 C C . THR A 1 122 ? -16.012 -4.593 5.833 1.00 96.38 122 THR A C 1
ATOM 903 O O . THR A 1 122 ? -14.981 -3.953 5.626 1.00 96.38 122 THR A O 1
ATOM 906 N N . ALA A 1 123 ? -17.182 -4.004 6.064 1.00 95.25 123 ALA A N 1
ATOM 907 C CA . ALA A 1 123 ? -17.290 -2.564 6.278 1.00 95.25 123 ALA A CA 1
ATOM 908 C C . ALA A 1 123 ? -16.662 -2.175 7.625 1.00 95.25 123 ALA A C 1
ATOM 910 O O . ALA A 1 123 ? -16.764 -2.938 8.584 1.00 95.25 123 ALA A O 1
ATOM 911 N N . ASP A 1 124 ? -16.016 -1.006 7.678 1.00 94.00 124 ASP A N 1
ATOM 912 C CA . ASP A 1 124 ? -15.356 -0.480 8.889 1.00 94.00 124 ASP A CA 1
ATOM 913 C C . ASP A 1 124 ? -14.408 -1.489 9.566 1.00 94.00 124 ASP A C 1
ATOM 915 O O . ASP A 1 124 ? -14.326 -1.599 10.788 1.00 94.00 124 ASP A O 1
ATOM 919 N N . LEU A 1 125 ? -13.647 -2.203 8.731 1.00 95.62 125 LEU A N 1
ATOM 920 C CA . LEU A 1 125 ? -12.565 -3.098 9.130 1.00 95.62 125 LEU A CA 1
ATOM 921 C C . LEU A 1 125 ? -11.589 -2.432 10.102 1.00 95.62 125 LEU A C 1
ATOM 923 O O . LEU A 1 125 ? -11.154 -3.056 11.066 1.00 95.62 125 LEU A O 1
ATOM 927 N N . LEU A 1 126 ? -11.228 -1.179 9.816 1.00 94.69 126 LEU A N 1
ATOM 928 C CA . LEU A 1 126 ? -10.511 -0.332 10.757 1.00 94.69 126 LEU A CA 1
ATOM 929 C C . LEU A 1 126 ? -11.547 0.472 11.551 1.00 94.69 126 LEU A C 1
ATOM 931 O O . LEU A 1 126 ? -12.145 1.396 10.984 1.00 94.69 126 LEU A O 1
ATOM 935 N N . PRO A 1 127 ? -11.777 0.137 12.831 1.00 91.12 127 PRO A N 1
ATOM 936 C CA . PRO A 1 127 ? -12.845 0.744 13.603 1.00 91.12 127 PRO A CA 1
ATOM 937 C C . PRO A 1 127 ? -12.485 2.158 14.076 1.00 91.12 127 PRO A C 1
ATOM 939 O O . PRO A 1 127 ? -11.373 2.668 13.924 1.00 91.12 127 PRO A O 1
ATOM 942 N N . PHE A 1 128 ? -13.469 2.804 14.684 1.00 88.56 128 PHE A N 1
ATOM 943 C CA . PHE A 1 128 ? -13.283 3.962 15.544 1.00 88.56 128 PHE A CA 1
ATOM 944 C C . PHE A 1 128 ? -14.169 3.777 16.773 1.00 88.56 128 PHE A C 1
ATOM 946 O O . PHE A 1 128 ? -15.175 3.069 16.728 1.00 88.56 128 PHE A O 1
ATOM 953 N N . THR A 1 129 ? -13.788 4.387 17.886 1.00 83.50 129 THR A N 1
ATOM 954 C CA . THR A 1 129 ? -14.521 4.267 19.148 1.00 83.50 129 THR A CA 1
ATOM 955 C C . THR A 1 129 ? -14.889 5.652 19.633 1.00 83.50 129 THR A C 1
ATOM 957 O O . THR A 1 129 ? -14.038 6.534 19.660 1.00 83.50 129 THR A O 1
ATOM 960 N N . THR A 1 130 ? -16.146 5.852 20.016 1.00 82.12 130 THR A N 1
ATOM 961 C CA . THR A 1 130 ? -16.599 7.102 20.630 1.00 82.12 130 THR A CA 1
ATOM 962 C C . THR A 1 130 ? -16.827 6.854 22.1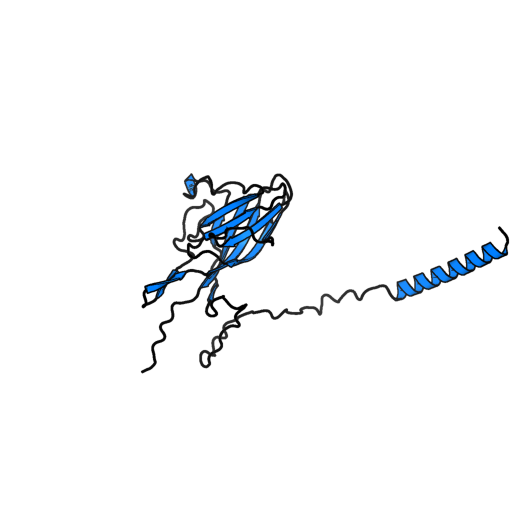13 1.00 82.12 130 THR A C 1
ATOM 964 O O . THR A 1 130 ? -17.681 6.054 22.491 1.00 82.12 130 THR A O 1
ATOM 967 N N . GLY A 1 131 ? -16.026 7.508 22.954 1.00 75.88 131 GLY A N 1
ATOM 968 C CA . GLY A 1 131 ? -16.132 7.403 24.405 1.00 75.88 131 GLY A CA 1
ATOM 969 C C . GLY A 1 131 ? -17.306 8.208 24.975 1.00 75.88 131 GLY A C 1
ATOM 970 O O . GLY A 1 131 ? -17.876 9.050 24.277 1.00 75.88 131 GLY A O 1
ATOM 971 N N . PRO A 1 132 ? -17.637 8.029 26.267 1.00 68.38 132 PRO A N 1
ATOM 972 C CA . PRO A 1 132 ? -18.758 8.723 26.913 1.00 68.38 132 PRO A CA 1
ATOM 973 C C . PRO A 1 132 ? -18.683 10.256 26.881 1.00 68.38 132 PRO A C 1
ATOM 975 O O . PRO A 1 132 ? -19.716 10.914 26.900 1.00 68.38 132 PRO A O 1
ATOM 978 N N . SER A 1 133 ? -17.482 10.832 26.759 1.00 75.44 133 SER A N 1
ATOM 979 C CA . SER A 1 133 ? -17.280 12.279 26.581 1.00 75.44 133 SER A CA 1
ATOM 980 C C . SER A 1 133 ? -17.503 12.767 25.139 1.00 75.44 133 SER A C 1
ATOM 982 O O . SER A 1 133 ? -17.155 13.900 24.818 1.00 75.44 133 SER A O 1
ATOM 984 N N . GLY A 1 134 ? -17.990 11.911 24.234 1.00 78.50 134 GLY A N 1
ATOM 985 C CA . GLY A 1 134 ? -18.127 12.203 22.800 1.00 78.50 134 GLY A CA 1
ATOM 986 C C . GLY A 1 134 ? -16.799 12.216 22.031 1.00 78.50 134 GLY A C 1
ATOM 987 O O . GLY A 1 134 ? -16.782 12.439 20.820 1.00 78.50 134 GLY A O 1
ATOM 988 N N . VAL A 1 135 ? -15.678 11.957 22.710 1.00 78.38 135 VAL A N 1
ATOM 989 C CA . VAL A 1 135 ? -14.348 11.900 22.095 1.00 78.38 135 VAL A CA 1
ATOM 990 C C . VAL A 1 135 ? -14.264 10.662 21.213 1.00 78.38 135 VAL A C 1
ATOM 992 O O . VAL A 1 135 ? -14.428 9.542 21.695 1.00 78.38 135 VAL A O 1
ATOM 995 N N . THR A 1 136 ? -14.001 10.872 19.924 1.00 83.12 136 THR A N 1
ATOM 996 C CA . THR A 1 136 ? -13.818 9.787 18.958 1.00 83.12 136 THR A CA 1
ATOM 997 C C . THR A 1 136 ? -12.340 9.494 18.761 1.00 83.12 136 THR A C 1
ATOM 999 O O . THR A 1 136 ? -11.555 10.380 18.423 1.00 83.12 136 THR A O 1
ATOM 1002 N N . THR A 1 137 ? -11.971 8.235 18.945 1.00 83.88 137 THR A N 1
ATOM 1003 C CA . THR A 1 137 ? -10.624 7.723 18.745 1.00 83.88 137 THR A CA 1
ATOM 1004 C C . THR A 1 137 ? -10.606 6.813 17.526 1.00 83.88 137 THR A C 1
ATOM 1006 O O . THR A 1 137 ? -11.331 5.822 17.467 1.00 83.88 137 THR A O 1
ATOM 1009 N N . PHE A 1 138 ? -9.774 7.157 16.548 1.00 88.75 138 PHE A N 1
ATOM 1010 C CA . PHE A 1 138 ? -9.568 6.382 15.324 1.00 88.75 138 PHE A CA 1
ATOM 1011 C C . PHE A 1 138 ? -8.362 5.456 15.470 1.00 88.75 138 PHE A C 1
ATOM 1013 O O . PHE A 1 138 ? -7.522 5.679 16.336 1.00 88.75 138 PHE A O 1
ATOM 1020 N N . VAL A 1 139 ? -8.236 4.458 14.596 1.00 92.12 139 VAL A N 1
ATOM 1021 C CA . VAL A 1 139 ? -6.967 3.738 14.411 1.00 92.12 139 VAL A CA 1
ATOM 1022 C C . VAL A 1 139 ? -5.849 4.736 14.086 1.00 92.12 139 VAL A C 1
ATOM 1024 O O . VAL A 1 139 ? -5.987 5.526 13.154 1.00 92.12 139 VAL A O 1
ATOM 1027 N N . GLN A 1 140 ? -4.748 4.702 14.845 1.00 92.19 140 GLN A N 1
ATOM 1028 C CA . GLN A 1 140 ? -3.607 5.604 14.638 1.00 92.19 140 GLN A CA 1
ATOM 1029 C C . GLN A 1 140 ? -2.570 5.034 13.668 1.00 92.19 140 GLN A C 1
ATOM 1031 O O . GLN A 1 140 ? -1.980 5.781 12.889 1.00 92.19 140 GLN A O 1
ATOM 1036 N N . SER A 1 141 ? -2.351 3.718 13.710 1.00 95.06 141 SER A N 1
ATOM 1037 C CA . SER A 1 141 ? -1.337 3.042 12.895 1.00 95.06 141 SER A CA 1
ATOM 1038 C C . SER A 1 141 ? -1.795 1.649 12.491 1.00 95.06 141 SER A C 1
ATOM 1040 O O . SER A 1 141 ? -2.594 1.025 13.185 1.00 95.06 141 SER A O 1
ATOM 1042 N N . ILE A 1 142 ? -1.250 1.130 11.396 1.00 97.56 142 ILE A N 1
ATOM 1043 C CA . ILE A 1 142 ? -1.526 -0.226 10.908 1.00 97.56 142 ILE A CA 1
ATOM 1044 C C . ILE A 1 142 ? -0.239 -1.039 10.830 1.00 97.56 142 ILE A C 1
ATOM 1046 O O . ILE A 1 142 ? 0.807 -0.504 10.465 1.00 97.56 142 ILE A O 1
ATOM 1050 N N . ALA A 1 143 ? -0.331 -2.330 11.137 1.00 98.12 143 ALA A N 1
ATOM 1051 C CA . ALA A 1 143 ? 0.628 -3.329 10.691 1.00 98.12 143 ALA A CA 1
ATOM 1052 C C . ALA A 1 143 ? 0.164 -3.852 9.326 1.00 98.12 143 ALA A C 1
ATOM 1054 O O . ALA A 1 143 ? -0.980 -4.295 9.175 1.00 98.12 143 ALA A O 1
ATOM 1055 N N . TYR A 1 144 ? 1.029 -3.758 8.323 1.00 98.44 144 TYR A N 1
ATOM 1056 C CA . TYR A 1 144 ? 0.669 -3.987 6.928 1.00 98.44 144 TYR A CA 1
ATOM 1057 C C . TYR A 1 144 ? 1.654 -4.911 6.217 1.00 98.44 144 TYR A C 1
ATOM 1059 O O . TYR A 1 144 ? 2.801 -5.070 6.635 1.00 98.44 144 TYR A O 1
ATOM 1067 N N . ASN A 1 145 ? 1.199 -5.463 5.094 1.00 98.44 145 ASN A N 1
ATOM 1068 C CA . ASN A 1 145 ? 2.035 -6.013 4.037 1.00 98.44 145 ASN A CA 1
ATOM 1069 C C . ASN A 1 145 ? 1.793 -5.209 2.749 1.00 98.44 145 ASN A C 1
ATOM 1071 O O . ASN A 1 145 ? 0.675 -5.171 2.232 1.00 98.44 145 ASN A O 1
ATOM 1075 N N . LEU A 1 146 ? 2.838 -4.548 2.250 1.00 98.62 146 LEU A N 1
ATOM 1076 C CA . LEU A 1 146 ? 2.836 -3.793 0.999 1.00 98.62 146 LEU A CA 1
ATOM 1077 C C . LEU A 1 146 ? 3.455 -4.670 -0.077 1.00 98.62 146 LEU A C 1
ATOM 1079 O O . LEU A 1 146 ? 4.624 -5.029 0.025 1.00 98.62 146 LEU A O 1
ATOM 1083 N N . THR A 1 147 ? 2.694 -4.973 -1.124 1.00 98.75 147 THR A N 1
ATOM 1084 C CA . THR A 1 147 ? 3.200 -5.717 -2.282 1.00 98.75 147 THR A CA 1
ATOM 1085 C C . THR A 1 147 ? 3.247 -4.809 -3.496 1.00 98.75 147 THR A C 1
ATOM 1087 O O . THR A 1 147 ? 2.236 -4.210 -3.855 1.00 98.75 147 THR A O 1
ATOM 1090 N N . VAL A 1 148 ? 4.403 -4.728 -4.145 1.00 98.75 148 VAL A N 1
ATOM 1091 C CA . VAL A 1 148 ? 4.573 -4.132 -5.469 1.00 98.75 148 VAL A CA 1
ATOM 1092 C C . VAL A 1 148 ? 4.553 -5.244 -6.505 1.00 98.75 148 VAL A C 1
ATOM 1094 O O . VAL A 1 148 ? 5.203 -6.272 -6.331 1.00 98.75 148 VAL A O 1
ATOM 1097 N N . THR A 1 149 ? 3.808 -5.035 -7.589 1.00 98.50 149 THR A N 1
ATOM 1098 C CA . THR A 1 149 ? 3.678 -6.025 -8.657 1.00 98.50 149 THR A CA 1
ATOM 1099 C C . THR A 1 149 ? 3.647 -5.402 -10.044 1.00 98.50 149 THR A C 1
ATOM 1101 O O . THR A 1 149 ? 3.269 -4.237 -10.246 1.00 98.50 149 THR A O 1
ATOM 1104 N N . ASN A 1 150 ? 4.028 -6.221 -11.025 1.00 97.69 150 ASN A N 1
ATOM 1105 C CA . ASN A 1 150 ? 4.010 -5.897 -12.444 1.00 97.69 150 ASN A CA 1
ATOM 1106 C C . ASN A 1 150 ? 4.775 -4.600 -12.770 1.00 97.69 150 ASN A C 1
ATOM 1108 O O . ASN A 1 150 ? 4.318 -3.849 -13.622 1.00 97.69 150 ASN A O 1
ATOM 1112 N N . ALA A 1 151 ? 5.864 -4.256 -12.081 1.00 97.94 151 ALA A N 1
ATOM 1113 C CA . ALA A 1 151 ? 6.570 -2.992 -12.315 1.00 97.94 151 ALA A CA 1
ATOM 1114 C C . ALA A 1 151 ? 7.034 -2.824 -13.780 1.00 97.94 151 ALA A C 1
ATOM 1116 O O . ALA A 1 151 ? 7.399 -3.795 -14.442 1.00 97.94 151 ALA A O 1
ATOM 1117 N N . VAL A 1 152 ? 7.021 -1.586 -14.279 1.00 97.56 152 VAL A N 1
ATOM 1118 C CA . VAL A 1 152 ? 7.417 -1.193 -15.644 1.00 97.56 152 VAL A CA 1
ATOM 1119 C C . VAL A 1 152 ? 8.300 0.056 -15.602 1.00 97.56 152 VAL A C 1
ATOM 1121 O O . VAL A 1 152 ? 8.331 0.755 -14.596 1.00 97.56 152 VAL A O 1
ATOM 1124 N N . GLY A 1 153 ? 9.001 0.370 -16.693 1.00 96.00 153 GLY A N 1
ATOM 1125 C CA . GLY A 1 153 ? 9.710 1.650 -16.865 1.00 96.00 153 GLY A CA 1
ATOM 1126 C C . GLY A 1 153 ? 11.067 1.775 -16.160 1.00 96.00 153 GLY A C 1
ATOM 1127 O O . GLY A 1 153 ? 11.911 2.528 -16.630 1.00 96.00 153 GLY A O 1
ATOM 1128 N N . GLY A 1 154 ? 11.329 1.010 -15.099 1.00 96.19 154 GLY A N 1
ATOM 1129 C CA . GLY A 1 154 ? 12.651 0.916 -14.476 1.00 96.19 154 GLY A CA 1
ATOM 1130 C C . GLY A 1 154 ? 12.590 0.536 -13.002 1.00 96.19 154 GLY A C 1
ATOM 1131 O O . GLY A 1 154 ? 11.567 0.050 -12.515 1.00 96.19 154 GLY A O 1
ATOM 1132 N N . ALA A 1 155 ? 13.700 0.766 -12.302 1.00 97.88 155 ALA A N 1
ATOM 1133 C CA . ALA A 1 155 ? 13.729 0.766 -10.845 1.00 97.88 155 ALA A CA 1
ATOM 1134 C C . ALA A 1 155 ? 13.017 2.010 -10.294 1.00 97.88 155 ALA A C 1
ATOM 1136 O O . ALA A 1 155 ? 13.019 3.056 -10.948 1.00 97.88 155 ALA A O 1
ATOM 1137 N N . ASN A 1 156 ? 12.398 1.877 -9.122 1.00 98.38 156 ASN A N 1
ATOM 1138 C CA . ASN A 1 156 ? 11.901 2.985 -8.303 1.00 98.38 156 ASN A CA 1
ATOM 1139 C C . ASN A 1 156 ? 11.576 2.460 -6.892 1.00 98.38 156 ASN A C 1
ATOM 1141 O O . ASN A 1 156 ? 11.863 1.309 -6.548 1.00 98.38 156 ASN A O 1
ATOM 1145 N N . TYR A 1 157 ? 10.944 3.289 -6.073 1.00 98.62 157 TYR A N 1
ATOM 1146 C CA . TYR A 1 157 ? 10.519 2.952 -4.726 1.00 98.62 157 TYR A CA 1
ATOM 1147 C C . TYR A 1 157 ? 9.151 3.544 -4.399 1.00 98.62 157 TYR A C 1
ATOM 1149 O O . TYR A 1 157 ? 8.682 4.484 -5.050 1.00 98.62 157 TYR A O 1
ATOM 1157 N N . LEU A 1 158 ? 8.506 2.973 -3.381 1.00 98.75 158 LEU A N 1
ATOM 1158 C CA . LEU A 1 158 ? 7.323 3.549 -2.753 1.00 98.75 158 LEU A CA 1
ATOM 1159 C C . LEU A 1 158 ? 7.627 3.962 -1.316 1.00 98.75 158 LEU A C 1
ATOM 1161 O O . LEU A 1 158 ? 8.346 3.260 -0.601 1.00 98.75 158 LEU A O 1
ATOM 1165 N N . SER A 1 159 ? 7.008 5.057 -0.887 1.00 98.50 159 SER A N 1
ATOM 1166 C CA . SER A 1 159 ? 7.034 5.550 0.492 1.00 98.50 159 SER A CA 1
ATOM 1167 C C . SER A 1 159 ? 5.610 5.720 1.007 1.00 98.50 159 SER A C 1
ATOM 1169 O O . SER A 1 159 ? 4.734 6.201 0.283 1.00 98.50 159 SER A O 1
ATOM 1171 N N . LEU A 1 160 ? 5.378 5.326 2.257 1.00 98.50 160 LEU A N 1
ATOM 1172 C CA . LEU A 1 160 ? 4.072 5.407 2.907 1.00 98.50 160 LEU A CA 1
ATOM 1173 C C . LEU A 1 160 ? 4.041 6.524 3.951 1.00 98.50 160 LEU A C 1
ATOM 1175 O O . LEU A 1 160 ? 4.983 6.681 4.724 1.00 98.50 160 LEU A O 1
ATOM 1179 N N . ALA A 1 161 ? 2.937 7.264 4.001 1.00 97.88 161 ALA A N 1
ATOM 1180 C CA . ALA A 1 161 ? 2.676 8.276 5.020 1.00 97.88 161 ALA A CA 1
ATOM 1181 C C . ALA A 1 161 ? 1.171 8.354 5.338 1.00 97.88 161 ALA A C 1
ATOM 1183 O O . ALA A 1 161 ? 0.359 7.840 4.558 1.00 97.88 161 ALA A O 1
ATOM 1184 N N . PRO A 1 162 ? 0.770 9.038 6.423 1.00 98.00 162 PRO A N 1
ATOM 1185 C CA . PRO A 1 162 ? -0.630 9.372 6.671 1.00 98.00 162 PRO A CA 1
ATOM 1186 C C . PRO A 1 162 ? -1.316 10.022 5.456 1.00 98.00 162 PRO A C 1
ATOM 1188 O O . PRO A 1 162 ? -0.684 10.743 4.679 1.00 98.00 162 PRO A O 1
ATOM 1191 N N . GLY A 1 163 ? -2.616 9.767 5.269 1.00 97.50 163 GLY A N 1
ATOM 1192 C CA . GLY A 1 163 ? -3.393 10.262 4.120 1.00 97.50 163 GLY A CA 1
ATOM 1193 C C . GLY A 1 163 ? -3.361 11.785 3.918 1.00 97.50 163 GLY A C 1
ATOM 1194 O O . GLY A 1 163 ? -3.469 12.274 2.792 1.00 97.50 163 GLY A O 1
ATOM 1195 N N . ASP A 1 164 ? -3.136 12.535 4.990 1.00 96.75 164 ASP A N 1
ATOM 1196 C CA . ASP A 1 164 ? -3.045 13.993 5.053 1.00 96.75 164 ASP A CA 1
ATOM 1197 C C . ASP A 1 164 ? -1.612 14.542 4.913 1.00 96.75 164 ASP A C 1
ATOM 1199 O O . ASP A 1 164 ? -1.430 15.756 4.850 1.00 96.75 164 ASP A O 1
ATOM 1203 N N . ALA A 1 165 ? -0.594 13.685 4.764 1.00 97.00 165 ALA A N 1
ATOM 1204 C CA . ALA A 1 165 ? 0.796 14.115 4.602 1.00 97.00 165 ALA A CA 1
ATOM 1205 C C . ALA A 1 165 ? 0.981 15.041 3.386 1.00 97.00 165 ALA A C 1
ATOM 1207 O O . ALA A 1 165 ? 0.543 14.721 2.277 1.00 97.00 165 ALA A O 1
ATOM 1208 N N . THR A 1 166 ? 1.653 16.177 3.566 1.00 96.12 166 THR A N 1
ATOM 1209 C CA . THR A 1 166 ? 1.855 17.189 2.511 1.00 96.12 166 THR A CA 1
ATOM 1210 C C . THR A 1 166 ? 3.089 16.933 1.645 1.00 96.12 166 THR A C 1
ATOM 1212 O O . THR A 1 166 ? 3.166 17.444 0.531 1.00 96.12 166 THR A O 1
ATOM 1215 N N . SER A 1 167 ? 4.029 16.114 2.117 1.00 95.19 167 SER A N 1
ATOM 1216 C CA . SER A 1 167 ? 5.262 15.753 1.412 1.00 95.19 167 SER A CA 1
ATOM 1217 C C . SER A 1 167 ? 5.584 14.267 1.563 1.00 95.19 167 SER A C 1
ATOM 1219 O O . SER A 1 167 ? 5.192 13.633 2.544 1.00 95.19 167 SER A O 1
ATOM 1221 N N . ALA A 1 168 ? 6.328 13.717 0.601 1.00 95.38 168 ALA A N 1
ATOM 1222 C CA . ALA A 1 168 ? 6.829 12.351 0.689 1.00 95.38 168 ALA A CA 1
ATOM 1223 C C . ALA A 1 168 ? 7.847 12.210 1.843 1.00 95.38 168 ALA A C 1
ATOM 1225 O O . ALA A 1 168 ? 8.648 13.126 2.058 1.00 95.38 168 ALA A O 1
ATOM 1226 N N . PRO A 1 169 ? 7.863 11.076 2.568 1.00 95.81 169 PRO A N 1
ATOM 1227 C CA . PRO A 1 169 ? 8.955 10.746 3.479 1.00 95.81 169 PRO A CA 1
ATOM 1228 C C . PRO A 1 169 ? 10.306 10.683 2.755 1.00 95.81 169 PRO A C 1
ATOM 1230 O O . PRO A 1 169 ? 10.379 10.271 1.599 1.00 95.81 169 PRO A O 1
ATOM 1233 N N . ALA A 1 170 ? 11.391 11.011 3.462 1.00 93.44 170 ALA A N 1
ATOM 1234 C CA . ALA A 1 170 ? 12.759 10.884 2.943 1.00 93.44 170 ALA A CA 1
ATOM 1235 C C . ALA A 1 170 ? 13.251 9.423 2.847 1.00 93.44 170 ALA A C 1
ATOM 1237 O O . ALA A 1 170 ? 14.353 9.166 2.370 1.00 93.44 170 ALA A O 1
ATOM 1238 N N . THR A 1 171 ? 12.455 8.468 3.329 1.00 93.50 171 THR A N 1
ATOM 1239 C CA . THR A 1 171 ? 12.764 7.036 3.354 1.00 93.50 171 THR A CA 1
ATOM 1240 C C . THR A 1 171 ? 11.820 6.264 2.440 1.00 93.50 171 THR A C 1
ATOM 1242 O O . THR A 1 171 ? 10.682 6.683 2.210 1.00 93.50 171 THR A O 1
ATOM 1245 N N . SER A 1 172 ? 12.271 5.116 1.929 1.00 97.12 172 SER A N 1
ATOM 1246 C CA . SER A 1 172 ? 11.415 4.180 1.200 1.00 97.12 172 SER A CA 1
ATOM 1247 C C . SER A 1 172 ? 10.833 3.111 2.121 1.00 97.12 172 SER A C 1
ATOM 1249 O O . SER A 1 172 ? 11.456 2.672 3.087 1.00 97.12 172 SER A O 1
ATOM 1251 N N . SER A 1 173 ? 9.608 2.691 1.814 1.00 98.19 173 SER A N 1
ATOM 1252 C CA . SER A 1 173 ? 8.946 1.542 2.437 1.00 98.19 173 SER A CA 1
ATOM 1253 C C . SER A 1 173 ? 9.191 0.260 1.645 1.00 98.19 173 SER A C 1
ATOM 1255 O O . SER A 1 173 ? 9.188 -0.819 2.223 1.00 98.19 173 SER A O 1
ATOM 1257 N N . ILE A 1 174 ? 9.401 0.357 0.331 1.00 98.50 174 ILE A N 1
ATOM 1258 C CA . ILE A 1 174 ? 9.801 -0.764 -0.525 1.00 98.50 174 ILE A CA 1
ATOM 1259 C C . ILE A 1 174 ? 10.491 -0.229 -1.781 1.00 98.50 174 ILE A C 1
ATOM 1261 O O . ILE A 1 174 ? 10.069 0.785 -2.337 1.00 98.50 174 ILE A O 1
ATOM 1265 N N . ASN A 1 175 ? 11.534 -0.917 -2.237 1.00 98.25 175 ASN A N 1
ATOM 1266 C CA . ASN A 1 175 ? 12.207 -0.632 -3.504 1.00 98.25 175 ASN A CA 1
ATOM 1267 C C . ASN A 1 175 ? 11.882 -1.756 -4.489 1.00 98.25 175 ASN A C 1
ATOM 1269 O O . ASN A 1 175 ? 11.765 -2.914 -4.085 1.00 98.25 175 ASN A O 1
ATOM 1273 N N . PHE A 1 176 ? 11.733 -1.430 -5.768 1.00 98.44 176 PHE A N 1
ATOM 1274 C CA . PHE A 1 176 ? 11.342 -2.389 -6.793 1.00 98.44 176 PHE A CA 1
ATOM 1275 C C . PHE A 1 176 ? 12.091 -2.168 -8.106 1.00 98.44 176 PHE A C 1
ATOM 1277 O O . PHE A 1 176 ? 12.596 -1.085 -8.395 1.00 98.44 176 PHE A O 1
ATOM 1284 N N . VAL A 1 177 ? 12.116 -3.217 -8.925 1.00 97.88 177 VAL A N 1
ATOM 1285 C CA . VAL A 1 177 ? 12.620 -3.212 -10.303 1.00 97.88 177 VAL A CA 1
ATOM 1286 C C . VAL A 1 177 ? 11.626 -3.939 -11.208 1.00 97.88 177 VAL A C 1
ATOM 1288 O O . VAL A 1 177 ? 10.755 -4.663 -10.724 1.00 97.88 177 VAL A O 1
ATOM 1291 N N . ILE A 1 178 ? 11.749 -3.753 -12.523 1.00 96.81 178 ILE A N 1
ATOM 1292 C CA . ILE A 1 178 ? 10.913 -4.444 -13.515 1.00 96.81 178 ILE A CA 1
ATOM 1293 C C . ILE A 1 178 ? 11.035 -5.967 -13.353 1.00 96.81 178 ILE A C 1
ATOM 1295 O O . ILE A 1 178 ? 12.124 -6.488 -13.122 1.00 96.81 178 ILE A O 1
ATOM 1299 N N . GLY A 1 179 ? 9.915 -6.672 -13.533 1.00 89.50 179 GLY A N 1
ATOM 1300 C CA . GLY A 1 179 ? 9.882 -8.135 -13.630 1.00 89.50 179 GLY A CA 1
ATOM 1301 C C . GLY A 1 179 ? 9.857 -8.878 -12.296 1.00 89.50 179 GLY A C 1
ATOM 1302 O O . GLY A 1 179 ? 9.758 -10.100 -12.308 1.00 89.50 179 GLY A O 1
ATOM 1303 N N . ASN A 1 180 ? 9.893 -8.161 -11.169 1.00 93.25 180 ASN A N 1
ATOM 1304 C CA . ASN A 1 180 ? 9.841 -8.756 -9.840 1.00 93.25 180 ASN A CA 1
ATOM 1305 C C . ASN A 1 180 ? 8.611 -8.279 -9.069 1.00 93.25 180 ASN A C 1
ATOM 1307 O O . ASN A 1 180 ? 8.366 -7.076 -8.944 1.00 93.25 180 ASN A O 1
ATOM 1311 N N . ASP A 1 181 ? 7.888 -9.240 -8.503 1.00 97.69 181 ASP A N 1
ATOM 1312 C CA . ASP A 1 181 ? 6.919 -8.976 -7.450 1.00 97.69 181 ASP A CA 1
ATOM 1313 C C . ASP A 1 181 ? 7.664 -9.004 -6.112 1.00 97.69 181 ASP A C 1
ATOM 1315 O O . ASP A 1 181 ? 8.365 -9.966 -5.793 1.00 97.69 181 ASP A O 1
ATOM 1319 N N . VAL A 1 182 ? 7.547 -7.925 -5.342 1.00 98.12 182 VAL A N 1
ATOM 1320 C CA . VAL A 1 182 ? 8.242 -7.761 -4.060 1.00 98.12 182 VAL A CA 1
ATOM 1321 C C . VAL A 1 182 ? 7.251 -7.335 -2.993 1.00 98.12 182 VAL A C 1
ATOM 1323 O O . VAL A 1 182 ? 6.357 -6.531 -3.253 1.00 98.12 182 VAL A O 1
ATOM 1326 N N . ALA A 1 183 ? 7.414 -7.863 -1.784 1.00 98.19 183 ALA A N 1
ATOM 1327 C CA . ALA A 1 183 ? 6.585 -7.516 -0.642 1.00 98.19 183 ALA A CA 1
ATOM 1328 C C . ALA A 1 183 ? 7.446 -7.066 0.537 1.00 98.19 183 ALA A C 1
ATOM 1330 O O . ALA A 1 183 ? 8.536 -7.597 0.754 1.00 98.19 183 ALA A O 1
ATOM 1331 N N . ASN A 1 184 ? 6.947 -6.093 1.293 1.00 98.12 184 ASN A N 1
ATOM 1332 C CA . ASN A 1 184 ? 7.542 -5.660 2.546 1.00 98.12 184 ASN A CA 1
ATOM 1333 C C . ASN A 1 184 ? 6.461 -5.469 3.613 1.00 98.12 184 ASN A C 1
ATOM 1335 O O . ASN A 1 184 ? 5.441 -4.816 3.373 1.00 98.12 184 ASN A O 1
ATOM 1339 N N . GLY A 1 185 ? 6.709 -6.028 4.795 1.00 97.56 185 GLY A N 1
ATOM 1340 C CA . GLY A 1 185 ? 5.868 -5.843 5.970 1.00 97.56 185 GLY A CA 1
ATOM 1341 C C . GLY A 1 185 ? 6.368 -4.688 6.831 1.00 97.56 185 GLY A C 1
ATOM 1342 O O . GLY A 1 185 ? 7.572 -4.450 6.923 1.00 97.56 185 GLY A O 1
ATOM 1343 N N . GLY A 1 186 ? 5.461 -3.975 7.488 1.00 96.50 186 GLY A N 1
ATOM 1344 C CA . GLY A 1 186 ? 5.854 -2.871 8.355 1.00 96.50 186 GLY A CA 1
ATOM 1345 C C . GLY A 1 186 ? 4.719 -2.314 9.192 1.00 96.50 186 GLY A C 1
ATOM 1346 O O . GLY A 1 186 ? 3.606 -2.837 9.198 1.00 96.50 186 GLY A O 1
ATOM 1347 N N . ILE A 1 187 ? 5.025 -1.229 9.899 1.00 96.94 187 ILE A N 1
ATOM 1348 C CA . ILE A 1 187 ? 4.055 -0.434 10.650 1.00 96.94 187 ILE A CA 1
ATOM 1349 C C . ILE A 1 187 ? 4.121 0.999 10.128 1.00 96.94 187 ILE A C 1
ATOM 1351 O O . ILE A 1 187 ? 5.209 1.521 9.887 1.00 96.94 187 ILE A O 1
ATOM 1355 N N . VAL A 1 188 ? 2.966 1.627 9.918 1.00 95.94 188 VAL A N 1
ATOM 1356 C CA . VAL A 1 188 ? 2.872 3.028 9.483 1.00 95.94 188 VAL A CA 1
ATOM 1357 C C . VAL A 1 188 ? 1.692 3.711 10.160 1.00 95.94 188 VAL A C 1
ATOM 1359 O O . VAL A 1 188 ? 0.659 3.080 10.395 1.00 95.94 188 VAL A O 1
ATOM 1362 N N . SER A 1 189 ? 1.848 4.995 10.475 1.00 95.50 189 SER A N 1
ATOM 1363 C CA . SER A 1 189 ? 0.744 5.841 10.922 1.00 95.50 189 SER A CA 1
ATOM 1364 C C . SER A 1 189 ? -0.207 6.165 9.769 1.00 95.50 189 SER A C 1
ATOM 1366 O O . SER A 1 189 ? 0.188 6.236 8.603 1.00 95.50 189 SER A O 1
ATOM 1368 N N . ILE A 1 190 ? -1.480 6.366 10.094 1.00 96.69 190 ILE A N 1
ATOM 1369 C CA . ILE A 1 190 ? -2.534 6.717 9.137 1.00 96.69 190 ILE A CA 1
ATOM 1370 C C . ILE A 1 190 ? -3.243 7.993 9.594 1.00 96.69 190 ILE A C 1
ATOM 1372 O O . ILE A 1 190 ? -3.131 8.394 10.752 1.00 96.69 190 ILE A O 1
ATOM 1376 N N . SER A 1 191 ? -3.963 8.652 8.687 1.00 95.9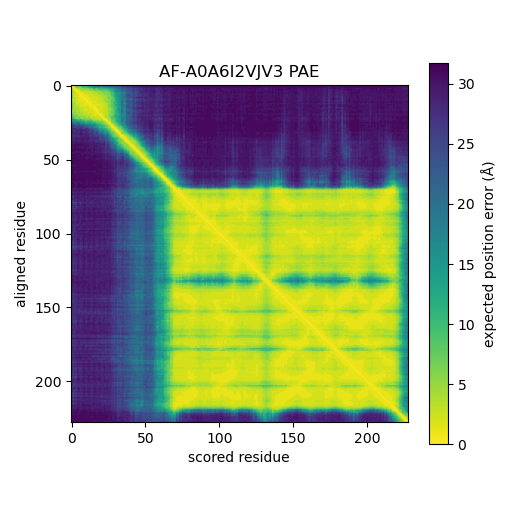4 191 SER A N 1
ATOM 1377 C CA . SER A 1 191 ? -4.745 9.833 9.067 1.00 95.94 191 SER A CA 1
ATOM 1378 C C . SER A 1 191 ? -5.983 9.434 9.878 1.00 95.94 191 SER A C 1
ATOM 1380 O O . SER A 1 191 ? -6.465 8.300 9.796 1.00 95.94 191 SER A O 1
ATOM 1382 N N . SER A 1 192 ? -6.576 10.389 10.600 1.00 92.06 192 SER A N 1
ATOM 1383 C CA . SER A 1 192 ? -7.850 10.188 11.314 1.00 92.06 192 SER A CA 1
ATOM 1384 C C . SER A 1 192 ? -9.011 9.795 10.387 1.00 92.06 192 SER A C 1
ATOM 1386 O O . SER A 1 192 ? -9.960 9.145 10.822 1.00 92.06 192 SER A O 1
ATOM 1388 N N . ALA A 1 193 ? -8.911 10.100 9.089 1.00 94.69 193 ALA A N 1
ATOM 1389 C CA . ALA A 1 193 ? -9.848 9.652 8.058 1.00 94.69 193 ALA A CA 1
ATOM 1390 C C . ALA A 1 193 ? -9.695 8.160 7.681 1.00 94.69 193 ALA A C 1
ATOM 1392 O O . ALA A 1 193 ? -10.408 7.671 6.805 1.00 94.69 193 ALA A O 1
ATOM 1393 N N . ARG A 1 194 ? -8.786 7.425 8.341 1.00 96.38 194 ARG A N 1
ATOM 1394 C CA . ARG A 1 194 ? -8.398 6.041 8.016 1.00 96.38 194 ARG A CA 1
ATOM 1395 C C . ARG A 1 194 ? -7.850 5.927 6.596 1.00 96.38 194 ARG A C 1
ATOM 1397 O O . ARG A 1 194 ? -8.200 5.017 5.841 1.00 96.38 194 ARG A O 1
ATOM 1404 N N . GLU A 1 195 ? -7.001 6.881 6.226 1.00 98.12 195 GLU A N 1
ATOM 1405 C CA . GLU A 1 195 ? -6.382 6.950 4.907 1.00 98.12 195 GLU A CA 1
ATOM 1406 C C . GLU A 1 195 ? -4.857 6.878 4.984 1.00 98.12 195 GLU A C 1
ATOM 1408 O O . GLU A 1 195 ? -4.221 7.352 5.931 1.00 98.12 195 GLU A O 1
ATOM 1413 N N . LEU A 1 196 ? -4.281 6.319 3.924 1.00 98.44 196 LEU A N 1
ATOM 1414 C CA . LEU A 1 196 ? -2.846 6.230 3.693 1.00 98.44 196 LEU A CA 1
ATOM 1415 C C . LEU A 1 196 ? -2.509 6.935 2.384 1.00 98.44 196 LEU A C 1
ATOM 1417 O O . LEU A 1 196 ? -3.228 6.789 1.392 1.00 98.44 196 LEU A O 1
ATOM 1421 N N . LYS A 1 197 ? -1.401 7.671 2.359 1.00 98.69 197 LYS A N 1
ATOM 1422 C CA . LYS A 1 197 ? -0.837 8.238 1.138 1.00 98.69 197 LYS A CA 1
ATOM 1423 C C . LYS A 1 197 ? 0.379 7.424 0.722 1.00 98.69 197 LYS A C 1
ATOM 1425 O O . LYS A 1 197 ? 1.321 7.250 1.492 1.00 98.69 197 LYS A O 1
ATOM 1430 N N . VAL A 1 198 ? 0.342 6.928 -0.509 1.00 98.75 198 VAL A N 1
ATOM 1431 C CA . VAL A 1 198 ? 1.448 6.211 -1.143 1.00 98.75 198 VAL A CA 1
ATOM 1432 C C . VAL A 1 198 ? 2.097 7.144 -2.147 1.00 98.75 198 VAL A C 1
ATOM 1434 O O . VAL A 1 198 ? 1.412 7.666 -3.026 1.00 98.75 198 VAL A O 1
ATOM 1437 N N . PHE A 1 199 ? 3.398 7.356 -2.016 1.00 98.75 199 PHE A N 1
ATOM 1438 C CA . PHE A 1 199 ? 4.207 8.139 -2.943 1.00 98.75 199 PHE A CA 1
ATOM 1439 C C . PHE A 1 199 ? 5.069 7.199 -3.770 1.00 98.75 199 PHE A C 1
ATOM 1441 O O . PHE A 1 199 ? 5.623 6.247 -3.221 1.00 98.75 199 PHE A O 1
ATOM 1448 N N . CYS A 1 200 ? 5.208 7.477 -5.061 1.00 98.56 200 CYS A N 1
ATOM 1449 C CA . CYS A 1 200 ? 6.218 6.848 -5.897 1.00 98.56 200 CYS A CA 1
ATOM 1450 C C . CYS A 1 200 ? 7.386 7.813 -6.086 1.00 98.56 200 CYS A C 1
ATOM 1452 O O . CYS A 1 200 ? 7.182 9.009 -6.312 1.00 98.56 200 CYS A O 1
ATOM 1454 N N . GLY A 1 201 ? 8.605 7.291 -5.961 1.00 98.06 201 GLY A N 1
ATOM 1455 C CA . GLY A 1 201 ? 9.828 8.067 -6.094 1.00 98.06 201 GLY A CA 1
ATOM 1456 C C . GLY A 1 201 ? 10.009 8.693 -7.477 1.00 98.06 201 GLY A C 1
ATOM 1457 O O . GLY A 1 201 ? 9.188 8.552 -8.390 1.00 98.06 201 GLY A O 1
ATOM 1458 N N . ILE A 1 202 ? 11.116 9.410 -7.627 1.00 97.12 202 ILE A N 1
ATOM 1459 C CA . ILE A 1 202 ? 11.424 10.197 -8.829 1.00 97.12 202 ILE A CA 1
ATOM 1460 C C . ILE A 1 202 ? 12.163 9.405 -9.919 1.00 97.12 202 ILE A C 1
ATOM 1462 O O . ILE A 1 202 ? 12.416 9.951 -10.995 1.00 97.12 202 ILE A O 1
ATOM 1466 N N . ASP A 1 203 ? 12.482 8.132 -9.664 1.00 97.38 203 ASP A N 1
ATOM 1467 C CA . ASP A 1 203 ? 13.137 7.258 -10.639 1.00 97.38 203 ASP A CA 1
ATOM 1468 C C . ASP A 1 203 ? 12.183 6.871 -11.786 1.00 97.38 203 ASP A C 1
ATOM 1470 O O . ASP A 1 203 ? 11.047 7.328 -11.877 1.00 97.38 203 ASP A O 1
ATOM 1474 N N . LEU A 1 204 ? 12.636 6.044 -12.729 1.00 95.44 204 LEU A N 1
ATOM 1475 C CA . LEU A 1 204 ? 11.886 5.774 -13.963 1.00 95.44 204 LEU A CA 1
ATOM 1476 C C . LEU A 1 204 ? 10.692 4.823 -13.777 1.00 95.44 204 LEU A C 1
ATOM 1478 O O . LEU A 1 204 ? 9.775 4.827 -14.600 1.00 95.44 204 LEU A O 1
ATOM 1482 N N . GLY A 1 205 ? 10.711 3.991 -12.734 1.00 97.31 205 GLY A N 1
ATOM 1483 C CA . GLY A 1 205 ? 9.746 2.911 -12.549 1.00 97.31 205 GLY A CA 1
ATOM 1484 C C . GLY A 1 205 ? 8.330 3.365 -12.183 1.00 97.31 205 GLY A C 1
ATOM 1485 O O . GLY A 1 205 ? 8.136 4.315 -11.428 1.00 97.31 205 GLY A O 1
ATOM 1486 N N . ALA A 1 206 ? 7.342 2.621 -12.675 1.00 98.25 206 ALA A N 1
ATOM 1487 C CA . ALA A 1 206 ? 5.937 2.691 -12.283 1.00 98.25 206 ALA A CA 1
ATOM 1488 C C . ALA A 1 206 ? 5.444 1.289 -11.908 1.00 98.25 206 ALA A C 1
ATOM 1490 O O . ALA A 1 206 ? 5.893 0.293 -12.481 1.00 98.25 206 ALA A O 1
ATOM 1491 N N . CYS A 1 207 ? 4.498 1.173 -10.978 1.00 98.56 207 CYS A N 1
ATOM 1492 C CA . CYS A 1 207 ? 4.072 -0.145 -10.505 1.00 98.56 207 CYS A CA 1
ATOM 1493 C C . CYS A 1 207 ? 2.607 -0.220 -10.088 1.00 98.56 207 CYS A C 1
ATOM 1495 O O . CYS A 1 207 ? 1.959 0.794 -9.838 1.00 98.56 207 CYS A O 1
ATOM 1497 N N . HIS A 1 208 ? 2.076 -1.441 -10.025 1.00 98.69 208 HIS A N 1
ATOM 1498 C CA . HIS A 1 208 ? 0.892 -1.699 -9.219 1.00 98.69 208 HIS A CA 1
ATOM 1499 C C . HIS A 1 208 ? 1.311 -1.969 -7.780 1.00 98.69 208 HIS A C 1
ATOM 1501 O O . HIS A 1 208 ? 2.403 -2.485 -7.537 1.00 98.69 208 HIS A O 1
ATOM 1507 N N . PHE A 1 209 ? 0.426 -1.651 -6.843 1.00 98.75 209 PHE A N 1
ATOM 1508 C CA . PHE A 1 209 ? 0.657 -1.935 -5.439 1.00 98.75 209 PHE A CA 1
ATOM 1509 C C . PHE A 1 209 ? -0.618 -2.406 -4.750 1.00 98.75 209 PHE A C 1
ATOM 1511 O O . PHE A 1 209 ? -1.735 -2.072 -5.157 1.00 98.75 209 PHE A O 1
ATOM 1518 N N . ILE A 1 210 ? -0.415 -3.197 -3.707 1.00 98.69 210 ILE A N 1
ATOM 1519 C CA . ILE A 1 210 ? -1.447 -3.878 -2.938 1.00 98.69 210 ILE A CA 1
ATOM 1520 C C . ILE A 1 210 ? -1.141 -3.652 -1.463 1.00 98.69 210 ILE A C 1
ATOM 1522 O O . ILE A 1 210 ? 0.017 -3.759 -1.054 1.00 98.69 210 ILE A O 1
ATOM 1526 N N . ILE A 1 211 ? -2.175 -3.349 -0.682 1.00 98.62 211 ILE A N 1
ATOM 1527 C CA . ILE A 1 211 ? -2.086 -3.208 0.769 1.00 98.62 211 ILE A CA 1
ATOM 1528 C C . ILE A 1 211 ? -3.001 -4.237 1.420 1.00 98.62 211 ILE A C 1
ATOM 1530 O O . ILE A 1 211 ? -4.222 -4.233 1.219 1.00 98.62 211 ILE A O 1
ATOM 1534 N N . ASP A 1 212 ? -2.384 -5.074 2.243 1.00 98.56 212 ASP A N 1
ATOM 1535 C CA . ASP A 1 212 ? -3.049 -5.975 3.172 1.00 98.56 212 ASP A CA 1
ATOM 1536 C C . ASP A 1 212 ? -2.746 -5.517 4.609 1.00 98.56 212 ASP A C 1
ATOM 1538 O O . ASP A 1 212 ? -1.632 -5.074 4.901 1.00 98.56 212 ASP A O 1
ATOM 1542 N N . ILE A 1 213 ? -3.722 -5.617 5.510 1.00 98.38 213 ILE A N 1
ATOM 1543 C CA . ILE A 1 213 ? -3.583 -5.265 6.931 1.00 98.38 213 ILE A CA 1
ATOM 1544 C C . ILE A 1 213 ? -3.597 -6.541 7.766 1.00 98.38 213 ILE A C 1
ATOM 1546 O O . ILE A 1 213 ? -4.470 -7.387 7.581 1.00 98.38 213 ILE A O 1
ATOM 1550 N N . THR A 1 214 ? -2.644 -6.669 8.691 1.00 97.75 214 THR A N 1
ATOM 1551 C CA . THR A 1 214 ? -2.508 -7.814 9.614 1.00 97.75 214 THR A CA 1
ATOM 1552 C C . THR A 1 214 ? -2.778 -7.446 11.075 1.00 97.75 214 THR A C 1
ATOM 1554 O O . THR A 1 214 ? -2.927 -8.319 11.930 1.00 97.75 214 THR A O 1
ATOM 1557 N N . GLY A 1 215 ? -2.884 -6.153 11.370 1.00 95.94 215 GLY A N 1
ATOM 1558 C CA . GLY A 1 215 ? -3.259 -5.629 12.676 1.00 95.94 215 GLY A CA 1
ATOM 1559 C C . GLY A 1 215 ? -3.253 -4.111 12.685 1.00 95.94 215 GLY A C 1
ATOM 1560 O O . GLY A 1 215 ? -2.840 -3.470 11.716 1.00 95.94 215 GLY A O 1
ATOM 1561 N N . PHE A 1 216 ? -3.697 -3.521 13.784 1.00 94.94 216 PHE A N 1
ATOM 1562 C CA . PHE A 1 216 ? -3.728 -2.072 13.934 1.00 94.94 216 PHE A CA 1
ATOM 1563 C C . PHE A 1 216 ? -3.491 -1.634 15.375 1.00 94.94 216 PHE A C 1
ATOM 1565 O O . PHE A 1 216 ? -3.687 -2.401 16.314 1.00 94.94 216 PHE A O 1
ATOM 1572 N N . TYR A 1 217 ? -3.059 -0.387 15.536 1.00 92.69 217 TYR A N 1
ATOM 1573 C CA . TYR A 1 217 ? -2.871 0.266 16.821 1.00 92.69 217 TYR A CA 1
ATOM 1574 C C . TYR A 1 217 ? -3.996 1.264 17.049 1.00 92.69 217 TYR A C 1
ATOM 1576 O O . TYR A 1 217 ? -4.224 2.152 16.220 1.00 92.69 217 TYR A O 1
ATOM 1584 N N . GLN A 1 218 ? -4.685 1.110 18.175 1.00 88.00 218 GLN A N 1
ATOM 1585 C CA . GLN A 1 218 ? -5.735 2.020 18.596 1.00 88.00 218 GLN A CA 1
ATOM 1586 C C . GLN A 1 218 ? -5.656 2.271 20.100 1.00 88.00 218 GLN A C 1
ATOM 1588 O O . GLN A 1 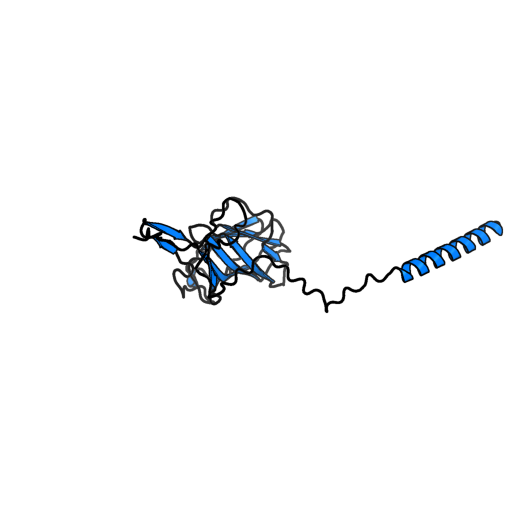218 ? -5.478 1.339 20.881 1.00 88.00 218 GLN A O 1
ATOM 1593 N N . THR A 1 219 ? -5.834 3.519 20.520 1.00 83.81 219 THR A N 1
ATOM 1594 C CA . THR A 1 219 ? -6.115 3.842 21.924 1.00 83.81 219 THR A CA 1
ATOM 1595 C C . THR A 1 219 ? -7.602 3.610 22.243 1.00 83.81 219 THR A C 1
ATOM 1597 O O . THR A 1 219 ? -8.460 4.216 21.597 1.00 83.81 219 THR A O 1
ATOM 1600 N N . PRO A 1 220 ? -7.953 2.749 23.215 1.00 69.81 220 PRO A N 1
ATOM 1601 C CA . PRO A 1 220 ? -9.315 2.616 23.709 1.00 69.81 220 PRO A CA 1
ATOM 1602 C C . PRO A 1 220 ? -9.769 3.901 24.397 1.00 69.81 220 PRO A C 1
ATOM 1604 O O . PRO A 1 220 ? -8.990 4.577 25.069 1.00 69.81 220 PRO A O 1
ATOM 1607 N N . SER A 1 221 ? -11.054 4.217 24.293 1.00 63.53 221 SER A N 1
ATOM 1608 C CA . SER A 1 221 ? -11.645 5.277 25.105 1.00 63.53 221 SER A CA 1
ATOM 1609 C C . SER A 1 221 ? -11.780 4.784 26.553 1.00 63.53 221 SER A C 1
ATOM 1611 O O . SER A 1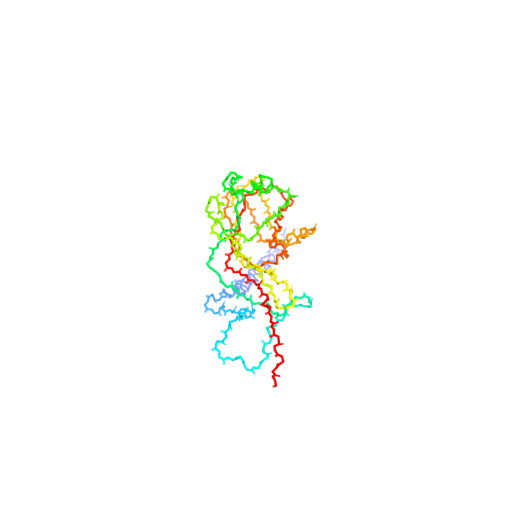 221 ? -12.672 3.990 26.846 1.00 63.53 221 SER A O 1
ATOM 1613 N N . TYR A 1 222 ? -10.910 5.221 27.467 1.00 62.22 222 TYR A N 1
ATOM 1614 C CA . TYR A 1 222 ? -11.081 4.932 28.895 1.00 62.22 222 TYR A CA 1
ATOM 1615 C C . TYR A 1 222 ? -12.068 5.901 29.546 1.00 62.22 222 TYR A C 1
ATOM 1617 O O . TYR A 1 222 ? -11.991 7.114 29.359 1.00 62.22 222 TYR A O 1
ATOM 1625 N N . VAL A 1 223 ? -12.950 5.354 30.382 1.00 47.16 223 VAL A N 1
ATOM 1626 C CA . VAL A 1 223 ? -13.559 6.091 31.490 1.00 47.16 223 VAL A CA 1
ATOM 1627 C C . VAL A 1 223 ? -12.684 5.796 32.699 1.00 47.16 223 VAL A C 1
ATOM 1629 O O . VAL A 1 223 ? -12.687 4.671 33.196 1.00 47.16 223 VAL A O 1
ATOM 1632 N N . LEU A 1 224 ? -11.928 6.777 33.186 1.00 44.72 224 LEU A N 1
ATOM 1633 C CA . LEU A 1 224 ? -11.530 6.726 34.587 1.00 44.72 224 LEU A CA 1
ATOM 1634 C C . LEU A 1 224 ? -12.820 6.930 35.381 1.00 44.72 224 LEU A C 1
ATOM 1636 O O . LEU A 1 224 ? -13.282 8.058 35.532 1.00 44.72 224 LEU A O 1
ATOM 1640 N N . SER A 1 225 ? -13.448 5.847 35.840 1.00 42.78 225 SER A N 1
ATOM 1641 C CA . SER A 1 225 ? -14.317 5.977 37.005 1.00 42.78 225 SER A CA 1
ATOM 1642 C C . SER A 1 225 ? -13.397 6.425 38.139 1.00 42.78 225 SER A C 1
ATOM 1644 O O . SER A 1 225 ? -12.462 5.678 38.443 1.00 42.78 225 SER A O 1
ATOM 1646 N N . PRO A 1 226 ? -13.597 7.588 38.783 1.00 40.06 226 PRO A N 1
ATOM 1647 C CA . PRO A 1 226 ? -13.090 7.718 40.137 1.00 40.06 226 PRO A CA 1
ATOM 1648 C C . PRO A 1 226 ? -13.716 6.555 40.917 1.00 40.06 226 PRO A C 1
ATOM 1650 O O . PRO A 1 226 ? -14.929 6.339 40.845 1.00 40.06 226 PRO A O 1
ATOM 1653 N N . LEU A 1 227 ? -12.887 5.707 41.526 1.00 35.97 227 L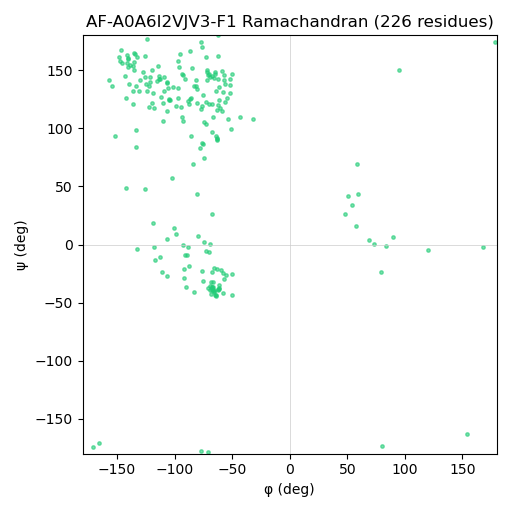EU A N 1
ATOM 1654 C CA . LEU A 1 227 ? -13.393 4.729 42.485 1.00 35.97 227 LEU A CA 1
ATOM 1655 C C . LEU A 1 227 ? -14.153 5.510 43.577 1.00 35.97 227 LEU A C 1
ATOM 1657 O O . LEU A 1 227 ? -13.684 6.593 43.941 1.00 35.97 227 LEU A O 1
ATOM 1661 N N . PRO A 1 228 ? -15.322 5.022 44.031 1.00 48.50 228 PRO A N 1
ATOM 1662 C CA . PRO A 1 228 ? -16.041 5.634 45.144 1.00 48.50 228 PRO A CA 1
ATOM 1663 C C . PRO A 1 228 ? -15.206 5.651 46.430 1.00 48.50 228 PRO A C 1
ATOM 1665 O O . PRO A 1 228 ? -14.366 4.736 46.609 1.00 48.50 228 PRO A O 1
#

Solvent-accessible surface area (backbone atoms only — not comparable to full-atom values): 13178 Å² total; per-residue (Å²): 133,59,76,65,58,57,50,50,52,51,52,52,51,54,52,50,50,54,53,48,54,55,47,58,76,70,56,68,78,74,74,72,62,90,83,74,73,81,74,74,78,88,72,82,82,86,70,83,69,93,83,68,98,81,71,90,79,71,61,86,60,87,56,95,90,54,78,60,60,56,43,80,46,81,50,78,75,36,38,38,45,54,19,82,46,48,38,89,54,38,72,46,58,64,90,73,30,49,62,49,42,46,69,34,70,46,70,43,66,49,33,34,24,30,51,98,57,35,36,77,78,32,79,57,61,53,56,69,46,70,30,97,87,68,52,70,36,44,42,44,29,37,31,34,39,42,33,41,33,80,26,37,78,33,47,32,34,35,23,72,40,28,38,77,59,90,68,79,64,100,56,73,64,44,75,50,40,55,86,45,73,48,74,40,72,51,74,49,54,35,21,82,84,38,17,37,22,43,30,30,38,82,43,62,15,27,29,29,46,33,40,30,38,42,26,33,27,32,48,74,70,79,77,83,71,78,77,131